Protein AF-A0A840CMB3-F1 (afdb_monomer_lite)

Radius of gyration: 28.18 Å; chains: 1; bounding box: 58×63×75 Å

pLDDT: mean 89.03, std 10.54, range [39.72, 98.38]

Sequence (334 aa):
MEGFESYNKFKKDIKDSKQIYDITYHLYQLEKKRLKQELKQDKLKPTWKTTVGTIEHSPTALYERLEHLYPFKLRQLILISSITSLEVYLTDVILEIFKRDISPFKVSDTITFQRNYLLSMSSVNKIQNDIISKDFRNLTSGGLKEIEKYYKKLFEIDIRNIGINFQDIEEIHTRRHLFVHRNGITDLEYVKRFPAFGYKVSQQIKIEHNYLILSLNKLLEFGRLINKELSNKYPDANRNKRYYSGSNKFRKDLKNLMIDISILEDKFDIIDYLDNLEVDGIKFADYIVQITVLDNSCNLFISGRNDAISKFFNPIIEHGKMLINKTIEIKDSI

Foldseek 3Di:
DDFDPLLVQLLVQLVVLVVCLVVVLVVLVVLLVVLVVCVVVVVWDAFDADPVGTPHDTSVNSNVCSVPPVNQVSLLVSLLSSLVSLLSSLLVVLVVLCVLDVVLVPDPDDDDDDPVVVVPDPDPVVVVVVVSVVVSVVSSVVPPVSSQVSCCRRVVDRLCPLPANVLLVVLSVVQSVCCVPVVQFDAPVSCVSCVVVVDDHRDHDGDDPVNSVVNSVRSSVSSVSVRVSCCVSRPPPDLPFPKDAFPDADDQVWWKKKWKKFFQDQPDPPVVCQQQDDDPNDHNSHFWGIWTDGRRMIITIGTHHPVVNVRCPVVQCPVVRMDTPDMDTDHDPD

Structure (mmCIF, N/CA/C/O backbone):
data_AF-A0A840CMB3-F1
#
_entry.id   AF-A0A840CMB3-F1
#
loop_
_atom_site.group_PDB
_atom_site.id
_atom_site.type_symbol
_atom_site.label_atom_id
_atom_site.label_alt_id
_atom_site.label_comp_id
_atom_site.label_asym_id
_atom_site.label_entity_id
_atom_site.label_seq_id
_atom_site.pdbx_PDB_ins_code
_atom_site.Cartn_x
_atom_site.Cartn_y
_atom_site.Cartn_z
_atom_site.occupancy
_atom_site.B_iso_or_equiv
_atom_site.auth_seq_id
_atom_site.auth_comp_id
_atom_site.auth_asym_id
_atom_site.auth_atom_id
_atom_site.pdbx_PDB_model_num
ATOM 1 N N . MET A 1 1 ? -15.592 7.746 1.398 1.00 41.50 1 MET A N 1
ATOM 2 C CA . MET A 1 1 ? -15.590 6.340 1.841 1.00 41.50 1 MET A CA 1
ATOM 3 C C . MET A 1 1 ? -14.465 6.236 2.851 1.00 41.50 1 MET A C 1
ATOM 5 O O . MET A 1 1 ? -13.309 6.227 2.446 1.00 41.50 1 MET A O 1
ATOM 9 N N . GLU A 1 2 ? -14.809 6.356 4.130 1.00 56.44 2 GLU A N 1
ATOM 10 C CA . GLU A 1 2 ? -13.872 6.207 5.246 1.00 56.44 2 GLU A CA 1
ATOM 11 C C . GLU A 1 2 ? -13.661 4.702 5.440 1.00 56.44 2 GLU A C 1
ATOM 13 O O . GLU A 1 2 ? -14.593 3.981 5.777 1.00 56.44 2 GLU A O 1
ATOM 18 N N . GLY A 1 3 ? -12.484 4.222 5.048 1.00 74.25 3 GLY A N 1
ATOM 19 C CA . GLY A 1 3 ? -11.993 2.876 5.337 1.00 74.25 3 GLY A CA 1
ATOM 20 C C . GLY A 1 3 ? -10.721 2.981 6.172 1.00 74.25 3 GLY A C 1
ATOM 21 O O . GLY A 1 3 ? -10.379 4.071 6.631 1.00 74.25 3 GLY A O 1
ATOM 22 N N . PHE A 1 4 ? -9.999 1.875 6.310 1.00 89.75 4 PHE A N 1
ATOM 23 C CA . PHE A 1 4 ? -8.733 1.826 7.039 1.00 89.75 4 PHE A CA 1
ATOM 24 C C . PHE A 1 4 ? -7.731 2.884 6.545 1.00 89.75 4 PHE A C 1
ATOM 26 O O . PHE A 1 4 ? -7.618 3.151 5.341 1.00 89.75 4 PHE A O 1
ATOM 33 N N . GLU A 1 5 ? -6.998 3.502 7.470 1.00 91.19 5 GLU A N 1
ATOM 34 C CA . GLU A 1 5 ? -6.021 4.551 7.166 1.00 91.19 5 GLU A CA 1
ATOM 35 C C . GLU A 1 5 ? -4.912 4.010 6.255 1.00 91.19 5 GLU A C 1
ATOM 37 O O . GLU A 1 5 ? -4.571 4.628 5.241 1.00 91.19 5 GLU A O 1
ATOM 42 N N . SER A 1 6 ? -4.430 2.802 6.549 1.00 94.12 6 SER A N 1
ATOM 43 C CA . SER A 1 6 ? -3.468 2.061 5.732 1.00 94.12 6 SER A CA 1
ATOM 44 C C . SER A 1 6 ? -3.936 1.872 4.286 1.00 94.12 6 SER A C 1
ATOM 46 O O . SER A 1 6 ? -3.138 2.035 3.360 1.00 94.12 6 SER A O 1
ATOM 48 N N . TYR A 1 7 ? -5.228 1.618 4.051 1.00 96.25 7 TYR A N 1
ATOM 49 C CA . TYR A 1 7 ? -5.772 1.526 2.692 1.00 96.25 7 TYR A CA 1
ATOM 50 C C . TYR A 1 7 ? -5.752 2.884 1.980 1.00 96.25 7 TYR A C 1
ATOM 52 O O . TYR A 1 7 ? -5.394 2.966 0.802 1.00 96.25 7 TYR A O 1
ATOM 60 N N . ASN A 1 8 ? -6.108 3.966 2.679 1.00 93.00 8 ASN A N 1
ATOM 61 C CA . ASN A 1 8 ? -6.063 5.314 2.109 1.00 93.00 8 ASN A CA 1
ATOM 62 C C . ASN A 1 8 ? -4.633 5.715 1.732 1.00 93.00 8 ASN A C 1
ATOM 64 O O . ASN A 1 8 ? -4.422 6.278 0.652 1.00 93.00 8 ASN A O 1
ATOM 68 N N . LYS A 1 9 ? -3.657 5.371 2.580 1.00 94.88 9 LYS A N 1
ATOM 69 C CA . LYS A 1 9 ? -2.229 5.540 2.304 1.00 94.88 9 LYS A CA 1
ATOM 70 C C . LYS A 1 9 ? -1.805 4.737 1.074 1.00 94.88 9 LYS A C 1
ATOM 72 O O . LYS A 1 9 ? -1.304 5.329 0.127 1.00 94.88 9 LYS A O 1
ATOM 77 N N . PHE A 1 10 ? -2.118 3.443 1.007 1.00 97.75 10 PHE A N 1
ATOM 78 C CA . PHE A 1 10 ? -1.832 2.612 -0.169 1.00 97.75 10 PHE A CA 1
ATOM 79 C C . PHE A 1 10 ? -2.443 3.172 -1.460 1.00 97.75 10 PHE A C 1
ATOM 81 O O . PHE A 1 10 ? -1.770 3.290 -2.484 1.00 97.75 10 PHE A O 1
ATOM 88 N N . LYS A 1 11 ? -3.718 3.569 -1.424 1.00 97.06 11 LYS A N 1
ATOM 89 C CA . LYS A 1 11 ? -4.398 4.174 -2.574 1.00 97.06 11 LYS A CA 1
ATOM 90 C C . LYS A 1 11 ? -3.689 5.447 -3.039 1.00 97.06 11 LYS A C 1
ATOM 92 O O . LYS A 1 11 ? -3.580 5.674 -4.248 1.00 97.06 11 LYS A O 1
ATOM 97 N N . LYS A 1 12 ? -3.239 6.280 -2.097 1.00 96.25 12 LYS A N 1
ATOM 98 C CA . LYS A 1 12 ? -2.452 7.479 -2.385 1.00 96.25 12 LYS A CA 1
ATOM 99 C C . LYS A 1 12 ? -1.102 7.106 -2.997 1.00 96.25 12 LYS A C 1
ATOM 101 O O . LYS A 1 12 ? -0.801 7.609 -4.069 1.00 96.25 12 LYS A O 1
ATOM 106 N N . ASP A 1 13 ? -0.373 6.155 -2.424 1.00 97.44 13 ASP A N 1
ATOM 107 C CA . ASP A 1 13 ? 0.926 5.709 -2.939 1.00 97.44 13 ASP A CA 1
ATOM 108 C C . ASP A 1 13 ? 0.838 5.174 -4.379 1.00 97.44 13 ASP A C 1
ATOM 110 O O . ASP A 1 13 ? 1.695 5.470 -5.215 1.00 97.44 13 ASP A O 1
ATOM 114 N N . ILE A 1 14 ? -0.220 4.422 -4.717 1.00 97.88 14 ILE A N 1
ATOM 115 C CA . ILE A 1 14 ? -0.459 3.960 -6.095 1.00 97.88 14 ILE A CA 1
ATOM 116 C C . ILE A 1 14 ? -0.771 5.132 -7.029 1.00 97.88 14 ILE A C 1
ATOM 118 O O . ILE A 1 14 ? -0.313 5.154 -8.175 1.00 97.88 14 ILE A O 1
ATOM 122 N N . LYS A 1 15 ? -1.556 6.113 -6.569 1.00 97.31 15 LYS A N 1
ATOM 123 C CA . LYS A 1 15 ? -1.838 7.327 -7.343 1.00 97.31 15 LYS A CA 1
ATOM 124 C C . LYS A 1 15 ? -0.554 8.121 -7.592 1.00 97.31 15 LYS A C 1
ATOM 126 O O . LYS A 1 15 ? -0.295 8.485 -8.737 1.00 97.31 15 LYS A O 1
ATOM 131 N N . ASP A 1 16 ? 0.251 8.329 -6.560 1.00 96.38 16 ASP A N 1
ATOM 132 C CA . ASP A 1 16 ? 1.510 9.066 -6.631 1.00 96.38 16 ASP A CA 1
ATOM 133 C C . ASP A 1 16 ? 2.502 8.325 -7.545 1.00 96.38 16 ASP A C 1
ATOM 135 O O . ASP A 1 16 ? 3.122 8.933 -8.413 1.00 96.38 16 ASP A O 1
ATOM 139 N N . SER A 1 17 ? 2.555 6.991 -7.471 1.00 97.25 17 SER A N 1
ATOM 140 C CA . SER A 1 17 ? 3.337 6.140 -8.380 1.00 97.25 17 SER A CA 1
ATOM 141 C C . SER A 1 17 ? 2.943 6.319 -9.852 1.00 97.25 17 SER A C 1
ATOM 143 O O . SER A 1 17 ? 3.813 6.432 -10.718 1.00 97.25 17 SER A O 1
ATOM 145 N N . LYS A 1 18 ? 1.638 6.392 -10.155 1.00 97.00 18 LYS A N 1
ATOM 146 C CA . LYS A 1 18 ? 1.143 6.692 -11.511 1.00 97.00 18 LYS A CA 1
ATOM 147 C C . LYS A 1 18 ? 1.561 8.090 -11.961 1.00 97.00 18 LYS A C 1
ATOM 149 O O . LYS A 1 18 ? 2.072 8.243 -13.064 1.00 97.00 18 LYS A O 1
ATOM 154 N N . GLN A 1 19 ? 1.406 9.093 -11.098 1.00 96.62 19 GLN A N 1
ATOM 155 C CA . GLN A 1 19 ? 1.773 10.476 -11.411 1.00 96.62 19 GLN A CA 1
ATOM 156 C C . GLN A 1 19 ? 3.278 10.634 -11.661 1.00 96.62 19 GLN A C 1
ATOM 158 O O . GLN A 1 19 ? 3.672 11.254 -12.647 1.00 96.62 19 GLN A O 1
ATOM 163 N N . ILE A 1 20 ? 4.121 10.034 -10.814 1.00 96.81 20 ILE A N 1
ATOM 164 C CA . ILE A 1 20 ? 5.579 10.020 -10.992 1.00 96.81 20 ILE A CA 1
ATOM 165 C C . ILE A 1 20 ? 5.937 9.353 -12.318 1.00 96.81 20 ILE A C 1
ATOM 167 O O . ILE A 1 20 ? 6.770 9.877 -13.063 1.00 96.81 20 ILE A O 1
ATOM 171 N N . TYR A 1 21 ? 5.307 8.218 -12.627 1.00 96.81 21 TYR A N 1
ATOM 172 C CA . TYR A 1 21 ? 5.528 7.522 -13.885 1.00 96.81 21 TYR A CA 1
ATOM 173 C C . TYR A 1 21 ? 5.169 8.397 -15.091 1.00 96.81 21 TYR A C 1
ATOM 175 O O . TYR A 1 21 ? 6.006 8.562 -15.978 1.00 96.81 21 TYR A O 1
ATOM 183 N N . ASP A 1 22 ? 3.978 8.997 -15.101 1.00 94.38 22 ASP A N 1
ATOM 184 C CA . ASP A 1 22 ? 3.485 9.813 -16.213 1.00 94.38 22 ASP A CA 1
ATOM 185 C C . ASP A 1 22 ? 4.359 11.052 -16.449 1.00 94.38 22 ASP A C 1
ATOM 187 O O . ASP A 1 22 ? 4.787 11.307 -17.579 1.00 94.38 22 ASP A O 1
ATOM 191 N N . ILE A 1 23 ? 4.690 11.789 -15.381 1.00 96.50 23 ILE A N 1
ATOM 192 C CA . ILE A 1 23 ? 5.546 12.981 -15.460 1.00 96.50 23 ILE A CA 1
ATOM 193 C C . ILE A 1 23 ? 6.937 12.594 -15.969 1.00 96.50 23 ILE A C 1
ATOM 195 O O . ILE A 1 23 ? 7.436 13.182 -16.929 1.00 96.50 23 ILE A O 1
ATOM 199 N N . THR A 1 24 ? 7.560 11.575 -15.372 1.00 95.50 24 THR A N 1
ATOM 200 C CA . THR A 1 24 ? 8.923 11.163 -15.741 1.00 95.50 24 THR A CA 1
ATOM 201 C C . THR A 1 24 ? 8.971 10.616 -17.166 1.00 95.50 24 THR A C 1
ATOM 203 O O . THR A 1 24 ? 9.892 10.926 -17.921 1.00 95.50 24 THR A O 1
ATOM 206 N N . TYR A 1 25 ? 7.958 9.849 -17.573 1.00 91.19 25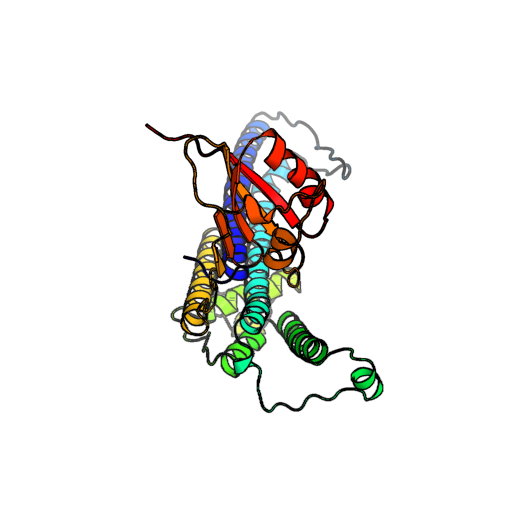 TYR A N 1
ATOM 207 C CA . TYR A 1 25 ? 7.838 9.363 -18.942 1.00 91.19 25 TYR A CA 1
ATOM 208 C C . TYR A 1 25 ? 7.733 10.522 -19.937 1.00 91.19 25 TYR A C 1
ATOM 210 O O . TYR A 1 25 ? 8.440 10.521 -20.944 1.00 91.19 25 TYR A O 1
ATOM 218 N N . HIS A 1 26 ? 6.915 11.538 -19.646 1.00 92.25 26 HIS A N 1
ATOM 219 C CA . HIS A 1 26 ? 6.804 12.722 -20.496 1.00 92.25 26 HIS A CA 1
ATOM 220 C C . HIS A 1 26 ? 8.139 13.470 -20.618 1.00 92.25 26 HIS A C 1
ATOM 222 O O . HIS A 1 26 ? 8.556 13.804 -21.729 1.00 92.25 26 HIS A O 1
ATOM 228 N N . LEU A 1 27 ? 8.850 13.658 -19.502 1.00 92.88 27 LEU A N 1
ATOM 229 C CA . LEU A 1 27 ? 10.175 14.279 -19.490 1.00 92.88 27 LEU A CA 1
ATOM 230 C C . LEU A 1 27 ? 11.181 13.496 -20.344 1.00 92.88 27 LEU A C 1
ATOM 232 O O . LEU A 1 27 ? 11.901 14.097 -21.138 1.00 92.88 27 LEU A O 1
ATOM 236 N N . TYR A 1 28 ? 11.184 12.161 -20.269 1.00 91.81 28 TYR A N 1
ATOM 237 C CA . TYR A 1 28 ? 12.027 11.332 -21.136 1.00 91.81 28 TYR A CA 1
ATOM 238 C C . TYR A 1 28 ? 11.691 11.506 -22.618 1.00 91.81 28 TYR A C 1
ATOM 240 O O . TYR A 1 28 ? 12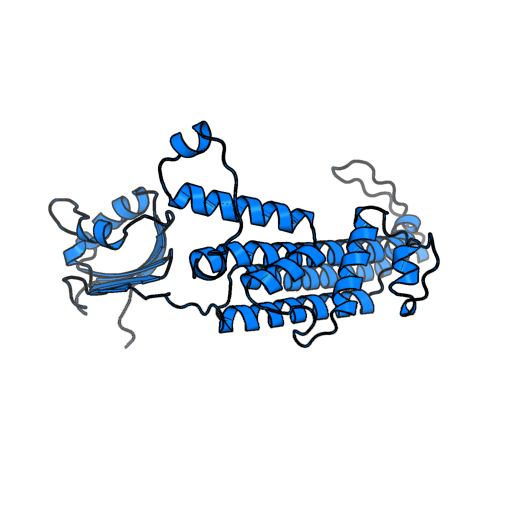.601 11.573 -23.442 1.00 91.81 28 TYR A O 1
ATOM 248 N N . GLN A 1 29 ? 10.409 11.613 -22.980 1.00 90.06 29 GLN A N 1
ATOM 249 C CA . GLN A 1 29 ? 10.013 11.832 -24.374 1.00 90.06 29 GLN A CA 1
ATOM 250 C C . GLN A 1 29 ? 10.432 13.212 -24.892 1.00 90.06 29 GLN A C 1
ATOM 252 O O . GLN A 1 29 ? 10.887 13.323 -26.034 1.00 90.06 29 GLN A O 1
ATOM 257 N N . LEU A 1 30 ? 10.292 14.259 -24.076 1.00 91.38 30 LEU A N 1
ATOM 258 C CA . LEU A 1 30 ? 10.758 15.604 -24.421 1.00 91.38 30 LEU A CA 1
ATOM 259 C C . LEU A 1 30 ? 12.274 15.626 -24.621 1.00 91.38 30 LEU A C 1
ATOM 261 O O . LEU A 1 30 ? 12.759 16.109 -25.645 1.00 91.38 30 LEU A O 1
ATOM 265 N N . GLU A 1 31 ? 13.010 15.026 -23.692 1.00 90.12 31 GLU A N 1
ATOM 266 C CA . GLU A 1 31 ? 14.466 14.987 -23.735 1.00 90.12 31 GLU A CA 1
ATOM 267 C C . GLU A 1 31 ? 14.986 14.153 -24.912 1.00 90.12 31 GLU A C 1
ATOM 269 O O . GLU A 1 31 ? 15.896 14.573 -25.629 1.00 90.12 31 GLU A O 1
ATOM 274 N N . LYS A 1 32 ? 14.338 13.018 -25.207 1.00 90.19 32 LYS A N 1
ATOM 275 C CA . LYS A 1 32 ? 14.629 12.211 -26.398 1.00 90.19 32 LYS A CA 1
ATOM 276 C C . LYS A 1 32 ? 14.457 13.027 -27.682 1.00 90.19 32 LYS A C 1
ATOM 278 O O . LYS A 1 32 ? 15.291 12.931 -28.583 1.00 90.19 32 LYS A O 1
ATOM 283 N N . LYS A 1 33 ? 13.396 13.839 -27.786 1.00 90.62 33 LYS A N 1
ATOM 284 C CA . LYS A 1 33 ? 13.171 14.721 -28.946 1.00 90.62 33 LYS A CA 1
ATOM 285 C C . LYS A 1 33 ? 14.258 15.789 -29.061 1.00 90.62 33 LYS A C 1
ATOM 287 O O . LYS A 1 33 ? 14.766 15.984 -30.165 1.00 90.62 33 LYS A O 1
ATOM 292 N N . ARG A 1 34 ? 14.634 16.426 -27.945 1.00 88.81 34 ARG A N 1
ATOM 293 C CA . ARG A 1 34 ? 15.714 17.425 -27.884 1.00 88.81 34 ARG A CA 1
ATOM 294 C C . ARG A 1 34 ? 17.039 16.832 -28.367 1.00 88.81 34 ARG A C 1
ATOM 296 O O . ARG A 1 34 ? 17.614 17.324 -29.334 1.00 88.81 34 ARG A O 1
ATOM 303 N N . LEU A 1 35 ? 17.468 15.715 -27.777 1.00 86.69 35 LEU A N 1
ATOM 304 C CA . LEU A 1 35 ? 18.722 15.042 -28.134 1.00 86.69 35 LEU A CA 1
ATOM 305 C C . LEU A 1 35 ? 18.731 14.554 -29.585 1.00 86.69 35 LEU A C 1
ATOM 307 O O . LEU A 1 35 ? 19.732 14.706 -30.276 1.00 86.69 35 LEU A O 1
ATOM 311 N N . LYS A 1 36 ? 17.605 14.037 -30.096 1.00 87.94 36 LYS A N 1
ATOM 312 C CA . LYS A 1 36 ? 17.492 13.629 -31.505 1.00 87.94 36 LYS A CA 1
ATOM 313 C C . LYS A 1 36 ? 17.718 14.792 -32.476 1.00 87.94 36 LYS A C 1
ATOM 315 O O . LYS A 1 36 ? 18.215 14.569 -33.576 1.00 87.94 36 LYS A O 1
ATOM 320 N N . GLN A 1 37 ? 17.326 16.013 -32.111 1.00 87.31 37 GLN A N 1
ATOM 321 C CA . GLN A 1 37 ? 17.587 17.206 -32.921 1.00 87.31 37 GLN A CA 1
ATOM 322 C C . GLN A 1 37 ? 19.050 17.646 -32.816 1.00 87.31 37 GLN A C 1
ATOM 324 O O . GLN A 1 37 ? 19.658 17.947 -33.839 1.00 87.31 37 GLN A O 1
ATOM 329 N N . GLU A 1 38 ? 19.631 17.630 -31.617 1.00 84.69 38 GLU A N 1
ATOM 330 C CA . GLU A 1 38 ? 21.033 18.011 -31.389 1.00 84.69 38 GLU A CA 1
ATOM 331 C C . GLU A 1 38 ? 22.018 17.063 -32.080 1.00 84.69 38 GLU A C 1
ATOM 333 O O . GLU A 1 38 ? 22.942 17.529 -32.745 1.00 84.69 38 GLU A O 1
ATOM 338 N N . LEU A 1 39 ? 21.759 15.752 -32.019 1.00 84.12 39 LEU A N 1
ATOM 339 C CA . LEU A 1 39 ? 22.542 14.724 -32.714 1.00 84.12 39 LEU A CA 1
ATOM 340 C C . LEU A 1 39 ? 22.497 14.885 -34.240 1.00 84.12 39 LEU A C 1
ATOM 342 O O . LEU A 1 39 ? 23.472 14.586 -34.917 1.00 84.12 39 LEU A O 1
ATOM 346 N N . LYS A 1 40 ? 21.386 15.384 -34.798 1.00 86.31 40 LYS A N 1
ATOM 347 C CA . LYS A 1 40 ? 21.273 15.681 -36.238 1.00 86.31 40 LYS A CA 1
ATOM 348 C C . LYS A 1 40 ? 22.015 16.949 -36.658 1.00 86.31 40 LYS A C 1
ATOM 350 O O . LYS A 1 40 ? 22.345 17.085 -37.828 1.00 86.31 40 LYS A O 1
ATOM 355 N N . GLN A 1 41 ? 22.205 17.893 -35.738 1.00 82.94 41 GLN A N 1
ATOM 356 C CA . GLN A 1 41 ? 22.845 19.186 -36.004 1.00 82.94 41 GLN A CA 1
ATOM 357 C C . GLN A 1 41 ? 24.350 19.184 -35.690 1.00 82.94 41 GLN A C 1
ATOM 359 O O . GLN A 1 41 ? 24.963 20.245 -35.755 1.00 82.94 41 GLN A O 1
ATOM 364 N N . ASP A 1 42 ? 24.913 18.035 -35.300 1.00 74.50 42 ASP A N 1
ATOM 365 C CA . ASP A 1 42 ? 26.293 17.866 -34.813 1.00 74.50 42 ASP A CA 1
ATOM 366 C C . ASP A 1 42 ? 26.685 18.854 -33.692 1.00 74.50 42 ASP A C 1
ATOM 368 O O . ASP A 1 42 ? 27.841 19.212 -33.475 1.00 74.50 42 ASP A O 1
ATOM 372 N N . LYS A 1 43 ? 25.686 19.322 -32.932 1.00 64.94 43 LYS A N 1
ATOM 373 C CA . LYS A 1 43 ? 25.871 20.221 -31.788 1.00 64.94 43 LYS A CA 1
ATOM 374 C C . LYS A 1 43 ? 26.032 19.390 -30.522 1.00 64.94 43 LYS A C 1
ATOM 376 O O . LYS A 1 43 ? 25.148 19.352 -29.669 1.00 64.94 43 LYS A O 1
ATOM 381 N N . LEU A 1 44 ? 27.162 18.702 -30.401 1.00 65.94 44 LEU A N 1
ATOM 382 C CA . LEU A 1 44 ? 27.485 17.893 -29.227 1.00 65.94 44 LEU A CA 1
ATOM 383 C C . LEU A 1 44 ? 27.963 18.798 -28.081 1.00 65.94 44 LEU A C 1
ATOM 385 O O . LEU A 1 44 ? 29.129 19.182 -28.020 1.00 65.94 44 LEU A O 1
ATOM 389 N N . LYS A 1 45 ? 27.066 19.160 -27.155 1.00 61.84 45 LYS A N 1
ATOM 390 C CA . LYS A 1 45 ? 27.467 19.781 -25.879 1.00 61.84 45 LYS A CA 1
ATOM 391 C C . LYS A 1 45 ? 27.806 18.707 -24.835 1.00 61.84 45 LYS A C 1
ATOM 393 O O . LYS A 1 45 ? 27.163 17.657 -24.820 1.00 61.84 45 LYS A O 1
ATOM 398 N N . PRO A 1 46 ? 28.819 18.947 -23.983 1.00 63.44 46 PRO A N 1
ATOM 399 C CA . PRO A 1 46 ? 29.445 17.898 -23.199 1.00 63.44 46 PRO A CA 1
ATOM 400 C C . PRO A 1 46 ? 28.627 17.462 -21.982 1.00 63.44 46 PRO A C 1
ATOM 402 O O . PRO A 1 46 ? 27.763 18.168 -21.462 1.00 63.44 46 PRO A O 1
ATOM 405 N N . THR A 1 47 ? 29.008 16.267 -21.552 1.00 56.75 47 THR A N 1
ATOM 406 C CA . THR A 1 47 ? 28.903 15.619 -20.249 1.00 56.75 47 THR A CA 1
ATOM 407 C C . THR A 1 47 ? 28.357 16.465 -19.099 1.00 56.75 47 THR A C 1
ATOM 409 O O . THR A 1 47 ? 28.955 17.461 -18.689 1.00 56.75 47 THR A O 1
ATOM 412 N N . TRP A 1 48 ? 27.253 16.013 -18.506 1.00 60.88 48 TRP A N 1
ATOM 413 C CA . TRP A 1 48 ? 26.678 16.649 -17.324 1.00 60.88 48 TRP A CA 1
ATOM 414 C C . TRP A 1 48 ? 27.451 16.253 -16.064 1.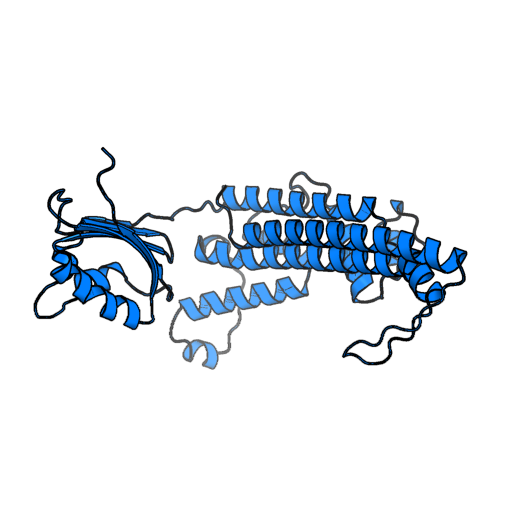00 60.88 48 TRP A C 1
ATOM 416 O O . TRP A 1 48 ? 27.625 15.072 -15.761 1.00 60.88 48 TRP A O 1
ATOM 426 N N . LYS A 1 49 ? 27.899 17.254 -15.304 1.00 61.34 49 LYS A N 1
ATOM 427 C CA . LYS A 1 49 ? 28.415 17.057 -13.948 1.00 61.34 49 LYS A CA 1
ATOM 428 C C . LYS A 1 49 ? 27.277 17.285 -12.969 1.00 61.34 49 LYS A C 1
ATOM 430 O O . LYS A 1 49 ? 26.617 18.319 -13.015 1.00 61.34 49 LYS A O 1
ATOM 435 N N . THR A 1 50 ? 27.054 16.316 -12.094 1.00 64.19 50 THR A N 1
ATOM 436 C CA . THR A 1 50 ? 26.138 16.475 -10.960 1.00 64.19 50 THR A CA 1
ATOM 437 C C . THR A 1 50 ? 26.954 16.572 -9.677 1.00 64.19 50 THR A C 1
ATOM 439 O O . THR A 1 50 ? 28.166 16.348 -9.681 1.00 64.19 50 THR A O 1
ATOM 442 N N . THR A 1 51 ? 26.299 16.868 -8.556 1.00 69.44 51 THR A N 1
ATOM 443 C CA . THR A 1 51 ? 26.923 16.817 -7.223 1.00 69.44 51 THR A CA 1
ATOM 444 C C . THR A 1 51 ? 27.447 15.422 -6.854 1.00 69.44 51 THR A C 1
ATOM 446 O O . THR A 1 51 ? 28.272 15.307 -5.957 1.00 69.44 51 THR A O 1
ATOM 449 N N . VAL A 1 52 ? 27.026 14.373 -7.573 1.00 69.38 52 VAL A N 1
ATOM 450 C CA . VAL A 1 52 ? 27.475 12.976 -7.411 1.00 69.38 52 VAL A CA 1
ATOM 451 C C . VAL A 1 52 ? 28.765 12.688 -8.209 1.00 69.38 52 VAL A C 1
ATOM 453 O O . VAL A 1 52 ? 29.272 11.570 -8.205 1.00 69.38 52 VAL A O 1
ATOM 456 N N . GLY A 1 53 ? 29.325 13.695 -8.890 1.00 66.50 53 GLY A N 1
ATOM 457 C CA . GLY A 1 53 ? 30.551 13.597 -9.683 1.00 66.50 53 GLY A CA 1
ATOM 458 C C . GLY A 1 53 ? 30.307 13.634 -11.194 1.00 66.50 53 GLY A C 1
ATOM 459 O O . GLY A 1 53 ? 29.222 13.985 -11.677 1.00 66.50 53 GLY A O 1
ATOM 460 N N . THR A 1 54 ? 31.348 13.299 -11.962 1.00 58.78 54 THR A N 1
ATOM 461 C CA . THR A 1 54 ? 31.256 13.192 -13.422 1.00 58.78 54 THR A CA 1
ATOM 462 C C . THR A 1 54 ? 30.466 11.938 -13.776 1.00 58.78 54 THR A C 1
ATOM 464 O O . THR A 1 54 ? 30.966 10.822 -13.667 1.00 58.78 54 THR A O 1
ATOM 467 N N . ILE A 1 55 ? 29.226 12.121 -14.215 1.00 63.41 55 ILE A N 1
ATOM 468 C CA . ILE A 1 55 ? 28.439 11.047 -14.807 1.00 63.41 55 ILE A CA 1
ATOM 469 C C . ILE A 1 55 ? 28.686 11.148 -16.311 1.00 63.41 55 ILE A C 1
ATOM 471 O O . ILE A 1 55 ? 28.056 11.946 -17.003 1.00 63.41 55 ILE A O 1
ATOM 475 N N . GLU A 1 56 ? 29.676 10.410 -16.820 1.00 55.97 56 GLU A N 1
ATOM 476 C CA . GLU A 1 56 ? 30.023 10.498 -18.237 1.00 55.97 56 GLU A CA 1
ATOM 477 C C . GLU A 1 56 ? 28.904 9.945 -19.126 1.00 55.97 56 GLU A C 1
ATOM 479 O O . GLU A 1 56 ? 28.711 8.735 -19.261 1.00 55.97 56 GLU A O 1
ATOM 484 N N . HIS A 1 57 ? 28.128 10.847 -19.728 1.00 64.31 57 HIS A N 1
ATOM 485 C CA . HIS A 1 57 ? 27.150 10.538 -20.763 1.00 64.31 57 HIS A CA 1
ATOM 486 C C . HIS A 1 57 ? 27.431 11.426 -21.972 1.00 64.31 57 HIS A C 1
ATOM 488 O O . HIS A 1 57 ? 27.205 12.634 -21.925 1.00 64.31 57 HIS A O 1
ATOM 494 N N . SER A 1 58 ? 27.917 10.835 -23.065 1.00 78.31 58 SER A N 1
ATOM 495 C CA . SER A 1 58 ? 27.829 11.501 -24.364 1.00 78.31 58 SER A CA 1
ATOM 496 C C . SER A 1 58 ? 26.348 11.684 -24.733 1.00 78.31 58 SER A C 1
ATOM 498 O O . SER A 1 58 ? 25.520 10.870 -24.308 1.00 78.31 58 SER A O 1
ATOM 500 N N . PRO A 1 59 ? 25.977 12.700 -25.535 1.00 79.25 59 PRO A N 1
ATOM 501 C CA . PRO A 1 59 ? 24.601 12.855 -26.017 1.00 79.25 59 PRO A CA 1
ATOM 502 C C . PRO A 1 59 ? 24.044 11.573 -26.655 1.00 79.25 59 PRO A C 1
ATOM 504 O O . PRO A 1 59 ? 22.891 11.218 -26.421 1.00 79.25 59 PRO A O 1
ATOM 507 N N . THR A 1 60 ? 24.888 10.823 -27.371 1.00 83.31 60 THR A N 1
ATOM 508 C CA . THR A 1 60 ? 24.559 9.506 -27.934 1.00 83.31 60 THR A CA 1
ATOM 509 C C . THR A 1 60 ? 24.270 8.472 -26.847 1.00 83.31 60 THR A C 1
ATOM 511 O O . THR A 1 60 ? 23.228 7.826 -26.877 1.00 83.31 60 THR A O 1
ATOM 514 N N . ALA A 1 61 ? 25.145 8.335 -25.844 1.00 83.62 61 ALA A N 1
ATOM 515 C CA . ALA A 1 61 ? 24.935 7.390 -24.747 1.00 83.62 61 ALA A CA 1
ATOM 516 C C . ALA A 1 61 ? 23.688 7.736 -23.916 1.00 83.62 61 ALA A C 1
ATOM 518 O O . ALA A 1 61 ? 22.970 6.839 -23.474 1.00 83.62 61 ALA A O 1
ATOM 519 N N . LEU A 1 62 ? 23.411 9.026 -23.711 1.00 84.50 62 LEU A N 1
ATOM 520 C CA . LEU A 1 62 ? 22.201 9.484 -23.035 1.00 84.50 62 LEU A CA 1
ATOM 521 C C . LEU A 1 62 ? 20.948 9.151 -23.852 1.00 84.50 62 LEU A C 1
ATOM 523 O O . LEU A 1 62 ? 19.980 8.646 -23.286 1.00 84.50 62 LEU A O 1
ATOM 527 N N . TYR A 1 63 ? 20.980 9.382 -25.167 1.00 87.38 63 TYR A N 1
ATOM 528 C CA . TYR A 1 63 ? 19.887 9.040 -26.076 1.00 87.38 63 TYR A CA 1
ATOM 529 C C . TYR A 1 63 ? 19.574 7.533 -26.046 1.00 87.38 63 TYR A C 1
ATOM 531 O O . TYR A 1 63 ? 18.430 7.156 -25.795 1.00 87.38 63 TYR A O 1
ATOM 539 N N . GLU A 1 64 ? 20.591 6.676 -26.179 1.00 87.81 64 GLU A N 1
ATOM 540 C CA . GLU A 1 64 ? 20.454 5.212 -26.093 1.00 87.81 64 GLU A CA 1
ATOM 541 C C . GLU A 1 64 ? 19.861 4.762 -24.747 1.00 87.81 64 GLU A C 1
ATOM 543 O O . GLU A 1 64 ? 18.954 3.926 -24.673 1.00 87.81 64 GLU A O 1
ATOM 548 N N . ARG A 1 65 ? 20.324 5.359 -23.641 1.00 89.44 65 ARG A N 1
ATOM 549 C CA . ARG A 1 65 ? 19.797 5.055 -22.303 1.00 89.44 65 ARG A CA 1
ATOM 550 C C . ARG A 1 65 ? 18.354 5.519 -22.125 1.00 89.44 65 ARG A C 1
ATOM 552 O O . ARG A 1 65 ? 17.575 4.786 -21.518 1.00 89.44 65 ARG A O 1
ATOM 559 N N . LEU A 1 66 ? 17.986 6.688 -22.648 1.00 88.81 66 LEU A N 1
ATOM 560 C CA . LEU A 1 66 ? 16.605 7.182 -22.648 1.00 88.81 66 LEU A CA 1
ATOM 561 C C . LEU A 1 66 ? 15.684 6.322 -23.514 1.00 88.81 66 LEU A C 1
ATOM 563 O O . LEU A 1 66 ? 14.497 6.217 -23.216 1.00 88.81 66 LEU A O 1
ATOM 567 N N . GLU A 1 67 ? 16.210 5.697 -24.565 1.00 86.88 67 GLU A N 1
ATOM 568 C CA . GLU A 1 67 ? 15.432 4.825 -25.436 1.00 86.88 67 GLU A CA 1
ATOM 569 C C . GLU A 1 67 ? 15.204 3.437 -24.827 1.00 86.88 67 GLU A C 1
ATOM 571 O O . GLU A 1 67 ? 14.101 2.894 -24.930 1.00 86.88 67 GLU A O 1
ATOM 576 N N . HIS A 1 68 ? 16.208 2.882 -24.143 1.00 86.38 68 HIS A N 1
ATOM 577 C CA . HIS A 1 68 ? 16.187 1.473 -23.747 1.00 86.38 68 HIS A CA 1
ATOM 578 C C . HIS A 1 68 ? 16.261 1.220 -22.237 1.00 86.38 68 HIS A C 1
ATOM 580 O O . HIS A 1 68 ? 15.545 0.357 -21.724 1.00 86.38 68 HIS A O 1
ATOM 586 N N . LEU A 1 69 ? 17.117 1.938 -21.507 1.00 89.88 69 LEU A N 1
ATOM 587 C CA . LEU A 1 69 ? 17.460 1.600 -20.122 1.00 89.88 69 LEU A CA 1
ATOM 588 C C . LEU A 1 69 ? 16.567 2.307 -19.098 1.00 89.88 69 LEU A C 1
ATOM 590 O O . LEU A 1 69 ? 15.988 1.657 -18.227 1.00 89.88 69 LEU A O 1
ATOM 594 N N . TYR A 1 70 ? 16.458 3.631 -19.178 1.00 91.50 70 TYR A N 1
ATOM 595 C CA . TYR A 1 70 ? 15.773 4.441 -18.170 1.00 91.50 70 TYR A CA 1
ATOM 596 C C . TYR A 1 70 ? 14.263 4.203 -18.121 1.00 91.50 70 TYR A C 1
ATOM 598 O O . TYR A 1 70 ? 13.755 4.006 -17.016 1.00 91.50 70 TYR A O 1
ATOM 606 N N . PRO A 1 71 ? 13.530 4.094 -19.248 1.00 92.19 71 PRO A N 1
ATOM 607 C CA . PRO A 1 71 ? 12.117 3.727 -19.196 1.00 92.19 71 PRO A CA 1
ATOM 608 C C . PRO A 1 71 ? 11.898 2.357 -18.548 1.00 92.19 71 PRO A C 1
ATOM 610 O O . PRO A 1 71 ? 10.977 2.183 -17.753 1.00 92.19 71 PRO A O 1
ATOM 613 N N . PHE A 1 72 ? 12.766 1.385 -18.844 1.00 91.81 72 PHE A N 1
ATOM 614 C CA . PHE A 1 72 ? 12.705 0.061 -18.233 1.00 91.81 72 PHE A CA 1
ATOM 615 C C . PHE A 1 72 ? 12.946 0.122 -16.717 1.00 91.81 72 PHE A C 1
ATOM 617 O O . PHE A 1 72 ? 12.145 -0.417 -15.952 1.00 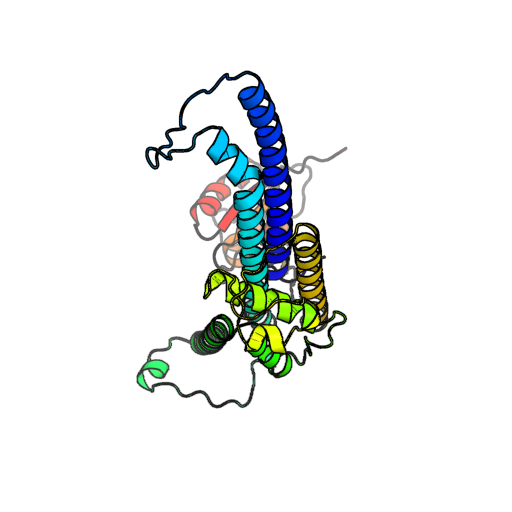91.81 72 PHE A O 1
ATOM 624 N N . LYS A 1 73 ? 14.001 0.819 -16.274 1.00 93.75 73 LYS A N 1
ATOM 625 C CA . LYS A 1 73 ? 14.330 0.962 -14.849 1.00 93.75 73 LYS A CA 1
ATOM 626 C C . LYS A 1 73 ? 13.266 1.731 -14.074 1.00 93.75 73 LYS A C 1
ATOM 628 O O . LYS A 1 73 ? 12.905 1.304 -12.983 1.00 93.75 73 LYS A O 1
ATOM 633 N N . LEU A 1 74 ? 12.701 2.786 -14.656 1.00 95.69 74 LEU A N 1
ATOM 634 C CA . LEU A 1 74 ? 11.571 3.503 -14.071 1.00 95.69 74 LEU A CA 1
ATOM 635 C C . LEU A 1 74 ? 10.390 2.553 -13.835 1.00 95.69 74 LEU A C 1
ATOM 637 O O . LEU A 1 74 ? 9.883 2.471 -12.721 1.00 95.69 74 LEU A O 1
ATOM 641 N N . ARG A 1 75 ? 9.990 1.777 -14.852 1.00 96.75 75 ARG A N 1
ATOM 642 C CA . ARG A 1 75 ? 8.882 0.818 -14.713 1.00 96.75 75 ARG A CA 1
ATOM 643 C C . ARG A 1 75 ? 9.168 -0.252 -13.654 1.00 96.75 75 ARG A C 1
ATOM 645 O O . ARG A 1 75 ? 8.260 -0.620 -12.915 1.00 96.75 75 ARG A O 1
ATOM 652 N N . GLN A 1 76 ? 10.418 -0.714 -13.551 1.00 96.44 76 GLN A N 1
ATOM 653 C CA . GLN A 1 76 ? 10.861 -1.650 -12.509 1.00 96.44 76 GLN A CA 1
ATOM 654 C C . GLN A 1 76 ? 10.684 -1.056 -11.108 1.00 96.44 76 GLN A C 1
ATOM 656 O O . GLN A 1 76 ? 10.088 -1.699 -10.248 1.00 96.44 76 GLN A O 1
ATOM 661 N N . LEU A 1 77 ? 11.159 0.170 -10.889 1.00 97.06 77 LEU A N 1
ATOM 662 C CA . LEU A 1 77 ? 11.070 0.844 -9.593 1.00 97.06 77 LEU A CA 1
ATOM 663 C C . LEU A 1 77 ? 9.621 1.123 -9.185 1.00 97.06 77 LEU A C 1
ATOM 665 O O . LEU A 1 77 ? 9.251 0.846 -8.048 1.00 97.06 77 LEU A O 1
ATOM 669 N N . ILE A 1 78 ? 8.789 1.594 -10.119 1.00 98.25 78 ILE A N 1
ATOM 670 C CA . ILE A 1 78 ? 7.367 1.852 -9.858 1.00 98.25 78 ILE A CA 1
ATOM 671 C C . ILE A 1 78 ? 6.632 0.559 -9.488 1.00 98.25 78 ILE A C 1
ATOM 673 O O . ILE A 1 78 ? 5.856 0.556 -8.531 1.00 98.25 78 ILE A O 1
ATOM 677 N N . LEU A 1 79 ? 6.900 -0.550 -10.190 1.00 98.19 79 LEU A N 1
ATOM 678 C CA . LEU A 1 79 ? 6.297 -1.844 -9.867 1.00 98.19 79 LEU A CA 1
ATOM 679 C C . LEU A 1 79 ? 6.701 -2.316 -8.464 1.00 98.19 79 LEU A C 1
ATOM 681 O O . LEU A 1 79 ? 5.833 -2.694 -7.681 1.00 98.19 79 LEU A O 1
ATOM 685 N N . ILE A 1 80 ? 7.999 -2.261 -8.138 1.00 97.38 80 ILE A N 1
ATOM 686 C CA . ILE A 1 80 ? 8.512 -2.639 -6.812 1.00 97.38 80 ILE A CA 1
ATOM 687 C C . ILE A 1 80 ? 7.841 -1.790 -5.730 1.00 97.38 80 ILE A C 1
ATOM 689 O O . ILE A 1 80 ? 7.277 -2.350 -4.797 1.00 97.38 80 ILE A O 1
ATOM 693 N N . SER A 1 81 ? 7.853 -0.462 -5.880 1.00 97.62 81 SER A N 1
ATOM 694 C CA . SER A 1 81 ? 7.263 0.464 -4.907 1.00 97.62 81 SER A CA 1
ATOM 695 C C . SER A 1 81 ? 5.780 0.183 -4.678 1.00 97.62 81 SER A C 1
ATOM 697 O O . SER A 1 81 ? 5.329 0.143 -3.541 1.00 97.62 81 SER A O 1
ATOM 699 N N . SER A 1 82 ? 5.030 -0.070 -5.750 1.00 98.31 82 SER A N 1
ATOM 700 C CA . SER A 1 82 ? 3.583 -0.305 -5.683 1.00 98.31 82 SER A CA 1
ATOM 701 C C . SER A 1 82 ? 3.227 -1.598 -4.950 1.00 98.31 82 SER A C 1
ATOM 703 O O . SER A 1 82 ? 2.253 -1.642 -4.202 1.00 98.31 82 SER A O 1
ATOM 705 N N . ILE A 1 83 ? 4.024 -2.650 -5.148 1.00 97.12 83 ILE A N 1
ATOM 706 C CA . ILE A 1 83 ? 3.859 -3.928 -4.445 1.00 97.12 83 ILE A CA 1
ATOM 707 C C . ILE A 1 83 ? 4.248 -3.777 -2.978 1.00 97.12 83 ILE A C 1
ATOM 709 O O . ILE A 1 83 ? 3.531 -4.268 -2.116 1.00 97.12 83 ILE A O 1
ATOM 713 N N . THR A 1 84 ? 5.327 -3.049 -2.682 1.00 95.56 84 THR A N 1
ATOM 714 C CA . THR A 1 84 ? 5.701 -2.731 -1.300 1.00 95.56 84 THR A CA 1
ATOM 715 C C . THR A 1 84 ? 4.583 -1.967 -0.588 1.00 95.56 84 THR A C 1
ATOM 717 O O . THR A 1 84 ? 4.228 -2.334 0.526 1.00 95.56 84 THR A O 1
ATOM 720 N N . SER A 1 85 ? 3.970 -0.962 -1.225 1.00 97.12 85 SER A N 1
ATOM 721 C CA . SER A 1 85 ? 2.828 -0.245 -0.640 1.00 97.12 85 SER A CA 1
ATOM 722 C C . SER A 1 85 ? 1.625 -1.162 -0.391 1.00 97.12 85 SER A C 1
ATOM 724 O O . SER A 1 85 ? 0.946 -0.998 0.620 1.00 97.12 85 SER A O 1
ATOM 726 N N . LEU A 1 86 ? 1.360 -2.137 -1.272 1.00 97.38 86 LEU A N 1
ATOM 727 C CA . LEU A 1 86 ? 0.319 -3.145 -1.038 1.00 97.38 86 LEU A CA 1
ATOM 728 C C . LEU A 1 86 ? 0.660 -4.023 0.174 1.00 97.38 86 LEU A C 1
ATOM 730 O O . LEU A 1 86 ? -0.191 -4.209 1.035 1.00 97.38 86 LEU A O 1
ATOM 734 N N . GLU A 1 87 ? 1.885 -4.547 0.253 1.00 95.00 87 GLU A N 1
ATOM 735 C CA . GLU A 1 87 ? 2.337 -5.393 1.368 1.00 95.00 87 GLU A CA 1
ATOM 736 C C . GLU A 1 87 ? 2.238 -4.651 2.704 1.00 95.00 87 GLU A C 1
ATOM 738 O O . GLU A 1 87 ? 1.691 -5.200 3.656 1.00 95.00 87 GLU A O 1
ATOM 743 N N . VAL A 1 88 ? 2.675 -3.388 2.744 1.00 94.25 88 VAL A N 1
ATOM 744 C CA . VAL A 1 88 ? 2.554 -2.516 3.921 1.00 94.25 88 VAL A CA 1
ATOM 745 C C . VAL A 1 88 ? 1.093 -2.318 4.311 1.00 94.25 88 VAL A C 1
ATOM 747 O O . VAL A 1 88 ? 0.762 -2.459 5.482 1.00 94.25 88 VAL A O 1
ATOM 750 N N . TYR A 1 89 ? 0.195 -2.055 3.358 1.00 96.19 89 TYR A N 1
ATOM 751 C CA . TYR A 1 89 ? -1.234 -1.970 3.664 1.00 96.19 89 TYR A CA 1
ATOM 752 C C . TYR A 1 89 ? -1.770 -3.269 4.271 1.00 96.19 89 TYR A C 1
ATOM 754 O O . TYR A 1 89 ? -2.422 -3.234 5.314 1.00 96.19 89 TYR A O 1
ATOM 762 N N . LEU A 1 90 ? -1.474 -4.412 3.649 1.00 95.25 90 LEU A N 1
ATOM 763 C CA . LEU A 1 90 ? -1.972 -5.709 4.103 1.00 95.25 90 LEU A CA 1
ATOM 764 C C . LEU A 1 90 ? -1.477 -6.072 5.507 1.00 95.25 90 LEU A C 1
ATOM 766 O O . LEU A 1 90 ? -2.164 -6.813 6.212 1.00 95.25 90 LEU A O 1
ATOM 770 N N . THR A 1 91 ? -0.319 -5.561 5.922 1.00 93.19 91 THR A N 1
ATOM 771 C CA . THR A 1 91 ? 0.187 -5.748 7.282 1.00 93.19 91 THR A CA 1
ATOM 772 C C . THR A 1 91 ? -0.328 -4.689 8.254 1.00 93.19 91 THR A C 1
ATOM 774 O O . THR A 1 91 ? -0.749 -5.036 9.353 1.00 93.19 91 THR A O 1
ATOM 777 N N . ASP A 1 92 ? -0.341 -3.409 7.877 1.00 92.38 92 ASP A N 1
ATOM 778 C CA . ASP A 1 92 ? -0.723 -2.301 8.767 1.00 92.38 92 ASP A CA 1
ATOM 779 C C . ASP A 1 92 ? -2.207 -2.369 9.145 1.00 92.38 92 ASP A C 1
ATOM 781 O O . ASP A 1 92 ? -2.575 -2.101 10.29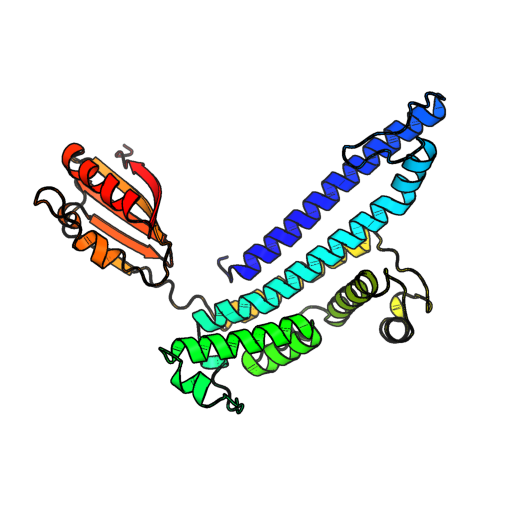0 1.00 92.38 92 ASP A O 1
ATOM 785 N N . VAL A 1 93 ? -3.060 -2.822 8.221 1.00 93.50 93 VAL A N 1
ATOM 786 C CA . VAL A 1 93 ? -4.494 -2.969 8.483 1.00 93.50 93 VAL A CA 1
ATOM 787 C C . VAL A 1 93 ? -4.788 -3.974 9.602 1.00 93.50 93 VAL A C 1
ATOM 789 O O . VAL A 1 93 ? -5.787 -3.836 10.297 1.00 93.50 93 VAL A O 1
ATOM 792 N N . ILE A 1 94 ? -3.902 -4.944 9.850 1.00 92.38 94 ILE A N 1
ATOM 793 C CA . ILE A 1 94 ? -4.036 -5.905 10.957 1.00 92.38 94 ILE A CA 1
ATOM 794 C C . ILE A 1 94 ? -3.978 -5.178 12.301 1.00 92.38 94 ILE A C 1
ATOM 796 O O . ILE A 1 94 ? -4.773 -5.471 13.193 1.00 92.38 94 ILE A O 1
ATOM 800 N N . LEU A 1 95 ? -3.069 -4.208 12.439 1.00 88.44 95 LEU A N 1
ATOM 801 C CA . LEU A 1 95 ? -2.950 -3.395 13.650 1.00 88.44 95 LEU A CA 1
ATOM 802 C C . LEU A 1 95 ? -4.179 -2.508 13.839 1.00 88.44 95 LEU A C 1
ATOM 804 O O . LEU A 1 95 ? -4.652 -2.343 14.961 1.00 88.44 95 LEU A O 1
ATOM 808 N N . GLU A 1 96 ? -4.717 -1.956 12.752 1.00 89.50 96 GLU A N 1
ATOM 809 C CA . GLU A 1 96 ? -5.958 -1.186 12.812 1.00 89.50 96 GLU A CA 1
ATOM 810 C C . GLU A 1 96 ? -7.152 -2.061 13.210 1.00 89.50 96 GLU A C 1
ATOM 812 O O . GLU A 1 96 ? -7.930 -1.659 14.072 1.00 89.50 96 GLU A O 1
ATOM 817 N N . ILE A 1 97 ? -7.276 -3.271 12.655 1.00 90.88 97 ILE A N 1
ATOM 818 C CA . ILE A 1 97 ? -8.313 -4.231 13.059 1.00 90.88 97 ILE A CA 1
ATOM 819 C C . ILE A 1 97 ? -8.141 -4.585 14.530 1.00 90.88 97 ILE A C 1
ATOM 821 O O . ILE A 1 97 ? -9.116 -4.520 15.257 1.00 90.88 97 ILE A O 1
ATOM 825 N N . PHE A 1 98 ? -6.927 -4.872 15.003 1.00 88.50 98 PHE A N 1
ATOM 826 C CA . PHE A 1 98 ? -6.678 -5.175 16.415 1.00 88.50 98 PHE A CA 1
ATOM 827 C C . PHE A 1 98 ? -7.119 -4.045 17.357 1.00 88.50 98 PHE A C 1
ATOM 829 O O . PHE A 1 98 ? -7.683 -4.311 18.419 1.00 88.50 98 PHE A O 1
ATOM 836 N N . LYS A 1 99 ? -6.908 -2.782 16.960 1.00 83.69 99 LYS A N 1
ATOM 837 C CA . LYS A 1 99 ? -7.397 -1.613 17.708 1.00 83.69 99 LYS A CA 1
ATOM 838 C C . LYS A 1 99 ? -8.926 -1.505 17.704 1.00 83.69 99 LYS A C 1
ATOM 840 O O . LYS A 1 99 ? -9.488 -1.027 18.686 1.00 83.69 99 LYS A O 1
ATOM 845 N N . ARG A 1 100 ? -9.587 -1.919 16.617 1.00 84.00 100 ARG A N 1
ATOM 846 C CA . ARG A 1 100 ? -11.053 -1.873 16.457 1.00 84.00 100 ARG A CA 1
ATOM 847 C C . ARG A 1 100 ? -11.753 -3.044 17.147 1.00 84.00 100 ARG A C 1
ATOM 849 O O . ARG A 1 100 ? -12.749 -2.851 17.836 1.00 84.00 100 ARG A O 1
ATOM 856 N N . ASP A 1 101 ? -11.234 -4.250 16.957 1.00 84.81 101 ASP A N 1
ATOM 857 C CA . ASP A 1 101 ? -11.777 -5.502 17.459 1.00 84.81 101 ASP A CA 1
ATOM 858 C C . ASP A 1 101 ? -10.660 -6.530 17.712 1.00 84.81 101 ASP A C 1
ATOM 860 O O . ASP A 1 101 ? -9.988 -7.024 16.805 1.00 84.81 101 ASP A O 1
ATOM 864 N N . ILE A 1 102 ? -10.499 -6.900 18.981 1.00 86.94 102 ILE A N 1
ATOM 865 C CA . ILE A 1 102 ? -9.542 -7.921 19.421 1.00 86.94 102 ILE A CA 1
ATOM 866 C C . ILE A 1 102 ? -10.054 -9.354 19.194 1.00 86.94 102 ILE A C 1
ATOM 868 O O . ILE A 1 102 ? -9.275 -10.305 19.242 1.00 86.94 102 ILE A O 1
ATOM 872 N N . SER A 1 103 ? -11.357 -9.541 18.977 1.00 88.12 103 SER A N 1
ATOM 873 C CA . SER A 1 103 ? -12.012 -10.851 18.877 1.00 88.12 103 SER A CA 1
ATOM 874 C C . SER A 1 103 ? -11.371 -11.818 17.873 1.00 88.12 103 SER A C 1
ATOM 876 O O . SER A 1 103 ? -11.113 -12.950 18.288 1.00 88.12 103 SER A O 1
ATOM 878 N N . PRO A 1 104 ? -11.030 -11.430 16.623 1.00 89.56 104 PRO A N 1
ATOM 879 C CA . PRO A 1 104 ? -10.384 -12.347 15.675 1.00 89.56 104 PRO A CA 1
ATOM 880 C C . PRO A 1 104 ? -9.021 -12.869 16.148 1.00 89.56 104 PRO A C 1
ATOM 882 O O . PRO A 1 104 ? -8.587 -13.933 15.721 1.00 89.56 104 PRO A O 1
ATOM 885 N N . PHE A 1 105 ? -8.354 -12.161 17.061 1.00 89.38 105 PHE A N 1
ATOM 886 C CA . PHE A 1 105 ? -7.040 -12.535 17.587 1.00 89.38 105 PHE A CA 1
ATOM 887 C C . PHE A 1 105 ? -7.114 -13.441 18.822 1.00 89.38 105 PHE A C 1
ATOM 889 O O . PHE A 1 105 ? -6.084 -13.909 19.306 1.00 89.38 105 PHE A O 1
ATOM 896 N N . LYS A 1 106 ? -8.314 -13.725 19.346 1.00 87.38 106 LYS A N 1
ATOM 897 C CA . LYS A 1 106 ? -8.525 -14.651 20.472 1.00 87.38 106 LYS A CA 1
ATOM 898 C C . LYS A 1 106 ? -8.497 -16.110 20.003 1.00 87.38 106 LYS A C 1
ATOM 900 O O . LYS A 1 106 ? -9.449 -16.860 20.204 1.00 87.38 106 LYS A O 1
ATOM 905 N N . VAL A 1 107 ? -7.402 -16.505 19.362 1.00 86.19 107 VAL A N 1
ATOM 906 C CA . VAL A 1 107 ? -7.175 -17.879 18.903 1.00 86.19 107 VAL A CA 1
ATOM 907 C C . VAL A 1 107 ? -6.600 -18.756 20.011 1.00 86.19 107 VAL A C 1
ATOM 909 O O . VAL A 1 107 ? -5.932 -18.279 20.924 1.00 86.19 107 VAL A O 1
ATOM 912 N N . SER A 1 108 ? -6.828 -20.065 19.916 1.00 81.88 108 SER A N 1
ATOM 913 C CA . SER A 1 108 ? -6.345 -21.065 20.878 1.00 81.88 108 SER A CA 1
ATOM 914 C C . SER A 1 108 ? -4.866 -21.447 20.699 1.00 81.88 108 SER A C 1
ATOM 916 O O . SER A 1 108 ? -4.432 -22.479 21.211 1.00 81.88 108 SER A O 1
ATOM 918 N N . ASP A 1 109 ? -4.090 -20.667 19.944 1.00 84.12 109 ASP A N 1
ATOM 919 C CA . ASP A 1 109 ? -2.675 -20.951 19.716 1.00 84.12 109 ASP A CA 1
ATOM 920 C C . ASP A 1 109 ? -1.877 -20.758 21.017 1.00 84.12 109 ASP A C 1
ATOM 922 O O . ASP A 1 109 ? -2.046 -19.778 21.744 1.00 84.12 109 ASP A O 1
ATOM 926 N N . THR A 1 110 ? -0.977 -21.694 21.321 1.00 84.56 110 THR A N 1
ATOM 927 C CA . THR A 1 110 ? -0.122 -21.590 22.511 1.00 84.56 110 THR A CA 1
ATOM 928 C C . THR A 1 110 ? 1.084 -20.703 22.216 1.00 84.56 110 THR A C 1
ATOM 930 O O . THR A 1 110 ? 1.843 -20.973 21.287 1.00 84.56 110 THR A O 1
ATOM 933 N N . ILE A 1 111 ? 1.295 -19.672 23.037 1.00 84.19 111 ILE A N 1
ATOM 934 C CA . ILE A 1 111 ? 2.448 -18.771 22.935 1.00 84.19 111 ILE A CA 1
ATOM 935 C C . ILE A 1 111 ? 3.315 -18.919 24.184 1.00 84.19 111 ILE A C 1
ATOM 937 O O . ILE A 1 111 ? 2.850 -18.735 25.308 1.00 84.19 111 ILE A O 1
ATOM 941 N N . THR A 1 112 ? 4.599 -19.216 23.985 1.00 87.31 112 THR A N 1
ATOM 942 C CA . THR A 1 112 ? 5.571 -19.352 25.076 1.00 87.31 112 THR A CA 1
ATOM 943 C C . THR A 1 112 ? 6.264 -18.021 25.353 1.00 87.31 112 THR A C 1
ATOM 945 O O . THR A 1 112 ? 6.805 -17.382 24.448 1.00 87.31 112 THR A O 1
ATOM 948 N N . PHE A 1 113 ? 6.315 -17.630 26.625 1.00 86.50 113 PHE A N 1
ATOM 949 C CA . PHE A 1 113 ? 7.085 -16.481 27.096 1.00 86.50 113 PHE A CA 1
ATOM 950 C C . PHE A 1 113 ? 8.095 -16.903 28.161 1.00 86.50 113 PHE A C 1
ATOM 952 O O . PHE A 1 113 ? 7.852 -17.825 28.939 1.00 86.50 113 PHE A O 1
ATOM 959 N N . GLN A 1 114 ? 9.224 -16.195 28.230 1.00 91.62 114 GLN A N 1
ATOM 960 C CA . GLN A 1 114 ? 10.145 -16.351 29.352 1.00 91.62 114 GLN A CA 1
ATOM 961 C C . GLN A 1 114 ? 9.517 -15.783 30.634 1.00 91.62 114 GLN A C 1
ATOM 963 O O . GLN A 1 114 ? 8.854 -14.744 30.613 1.00 91.62 114 GLN A O 1
ATOM 968 N N . ARG A 1 115 ? 9.736 -16.452 31.771 1.00 89.19 115 ARG A N 1
ATOM 969 C CA . ARG A 1 115 ? 9.126 -16.071 33.056 1.00 89.19 115 ARG A CA 1
ATOM 970 C C . ARG A 1 115 ? 9.523 -14.660 33.502 1.00 89.19 115 ARG A C 1
ATOM 972 O O . ARG A 1 115 ? 8.664 -13.895 33.921 1.00 89.19 115 ARG A O 1
ATOM 979 N N . ASN A 1 116 ? 10.806 -14.313 33.400 1.00 93.25 116 ASN A N 1
ATOM 980 C CA . ASN A 1 116 ? 11.314 -12.975 33.727 1.00 93.25 116 ASN A CA 1
ATOM 981 C C . ASN A 1 116 ? 10.646 -11.884 32.873 1.00 93.25 116 ASN A C 1
ATOM 983 O O . ASN A 1 116 ? 10.280 -10.841 33.400 1.00 93.25 116 ASN A O 1
ATOM 987 N N . TYR A 1 117 ? 10.430 -12.156 31.585 1.00 89.50 117 TYR A N 1
ATOM 988 C CA . TYR A 1 117 ? 9.763 -11.248 30.662 1.00 89.50 117 TYR A CA 1
ATOM 989 C C . TYR A 1 117 ? 8.326 -10.966 31.100 1.00 89.50 117 TYR A C 1
ATOM 991 O O . TYR A 1 117 ? 7.961 -9.806 31.264 1.00 89.50 117 TYR A O 1
ATOM 999 N N . LEU A 1 118 ? 7.537 -12.011 31.380 1.00 88.94 118 LEU A N 1
ATOM 1000 C CA . LEU A 1 118 ? 6.160 -11.846 31.858 1.00 88.94 118 LEU A CA 1
ATOM 1001 C C . LEU A 1 118 ? 6.091 -11.071 33.178 1.00 88.94 118 LEU A C 1
ATOM 1003 O O . LEU A 1 118 ? 5.255 -10.186 33.316 1.00 88.94 118 LEU A O 1
ATOM 1007 N N . LEU A 1 119 ? 6.985 -11.366 34.126 1.00 89.44 119 LEU A N 1
ATOM 1008 C CA . LEU A 1 119 ? 7.033 -10.672 35.418 1.00 89.44 119 LEU A CA 1
ATOM 1009 C C . LEU A 1 119 ? 7.495 -9.211 35.299 1.00 89.44 119 LEU A C 1
ATOM 1011 O O . LEU A 1 119 ? 7.172 -8.404 36.163 1.00 89.44 119 LEU A O 1
ATOM 1015 N N . SER A 1 120 ? 8.230 -8.862 34.239 1.00 88.75 120 SER A N 1
ATOM 1016 C CA . SER A 1 120 ? 8.650 -7.482 33.964 1.00 88.75 120 SER A CA 1
ATOM 1017 C C . SER A 1 120 ? 7.574 -6.629 33.277 1.00 88.75 120 SER A C 1
ATOM 1019 O O . SER A 1 120 ? 7.741 -5.415 33.140 1.00 88.75 120 SER A O 1
ATOM 1021 N N . MET A 1 121 ? 6.467 -7.235 32.829 1.00 84.81 121 MET A N 1
ATOM 1022 C CA . MET A 1 121 ? 5.417 -6.516 32.112 1.00 84.81 121 MET A CA 1
ATOM 1023 C C . MET A 1 121 ? 4.540 -5.700 33.052 1.00 84.81 121 MET A C 1
ATOM 1025 O O . MET A 1 121 ? 3.952 -6.213 33.996 1.00 84.81 121 MET A O 1
ATOM 1029 N N . SER A 1 122 ? 4.388 -4.413 32.735 1.00 82.31 122 SER A N 1
ATOM 1030 C CA . SER A 1 122 ? 3.601 -3.484 33.551 1.00 82.31 122 SER A CA 1
ATOM 1031 C C . SER A 1 122 ? 2.091 -3.559 33.300 1.00 82.31 122 SER A C 1
ATOM 1033 O O . SER A 1 122 ? 1.329 -2.921 34.019 1.00 82.31 122 SER A O 1
ATOM 1035 N N . SER A 1 123 ? 1.641 -4.240 32.238 1.00 83.19 123 SER A N 1
ATOM 1036 C CA . SER A 1 123 ? 0.214 -4.391 31.931 1.00 83.19 123 SER A CA 1
ATOM 1037 C C . SER A 1 123 ? -0.072 -5.535 30.957 1.00 83.19 123 SER A C 1
ATOM 1039 O O . SER A 1 123 ? 0.754 -5.875 30.109 1.00 83.19 123 SER A O 1
ATOM 1041 N N . VAL A 1 124 ? -1.295 -6.071 31.025 1.00 82.56 124 VAL A N 1
ATOM 1042 C CA . VAL A 1 124 ? -1.814 -7.072 30.075 1.00 82.56 124 VAL A CA 1
ATOM 1043 C C . VAL A 1 124 ? -1.833 -6.526 28.643 1.00 82.56 124 VAL A C 1
ATOM 1045 O O . VAL A 1 124 ? -1.483 -7.243 27.711 1.00 82.56 124 VAL A O 1
ATOM 1048 N N . ASN A 1 125 ? -2.138 -5.237 28.460 1.00 76.06 125 ASN A N 1
ATOM 1049 C CA . ASN A 1 125 ? -2.148 -4.610 27.134 1.00 76.06 125 ASN A CA 1
ATOM 1050 C C . ASN A 1 125 ? -0.767 -4.636 26.462 1.00 76.06 125 ASN A C 1
ATOM 1052 O O . ASN A 1 125 ? -0.690 -4.770 25.245 1.00 76.06 125 ASN A O 1
ATOM 1056 N N . LYS A 1 126 ? 0.335 -4.542 27.226 1.00 79.25 126 LYS A N 1
ATOM 1057 C CA . LYS A 1 126 ? 1.683 -4.693 26.652 1.00 79.25 126 LYS A CA 1
ATOM 1058 C C . LYS A 1 126 ? 1.900 -6.101 26.105 1.00 79.25 126 LYS A C 1
ATOM 1060 O O . LYS A 1 126 ? 2.400 -6.242 24.998 1.00 79.25 126 LYS A O 1
ATOM 1065 N N . ILE A 1 127 ? 1.441 -7.120 26.832 1.00 84.50 127 ILE A N 1
ATOM 1066 C CA . ILE A 1 127 ? 1.515 -8.515 26.380 1.00 84.50 127 ILE A CA 1
ATOM 1067 C C . ILE A 1 127 ? 0.701 -8.701 25.094 1.00 84.50 127 ILE A C 1
ATOM 1069 O O . ILE A 1 127 ? 1.196 -9.298 24.143 1.00 84.50 127 ILE A O 1
ATOM 1073 N N . GLN A 1 128 ? -0.518 -8.155 25.035 1.00 83.88 128 GLN A N 1
ATOM 1074 C CA . GLN A 1 128 ? -1.356 -8.219 23.833 1.00 83.88 128 GLN A CA 1
ATOM 1075 C C . GLN A 1 128 ? -0.678 -7.540 22.632 1.00 83.88 128 GLN A C 1
ATOM 1077 O O . GLN A 1 128 ? -0.580 -8.141 21.565 1.00 83.88 128 GLN A O 1
ATOM 1082 N N . ASN A 1 129 ? -0.133 -6.334 22.816 1.00 82.31 129 ASN A N 1
ATOM 1083 C CA . ASN A 1 129 ? 0.587 -5.616 21.762 1.00 82.31 129 ASN A CA 1
ATOM 1084 C C . ASN A 1 129 ? 1.832 -6.374 21.278 1.00 82.31 129 ASN A C 1
ATOM 1086 O O . ASN A 1 129 ? 2.117 -6.383 20.080 1.00 82.31 129 ASN A O 1
ATOM 1090 N N . ASP A 1 130 ? 2.565 -7.026 22.182 1.00 84.56 130 ASP A N 1
ATOM 1091 C CA . ASP A 1 130 ? 3.747 -7.813 21.825 1.00 84.56 130 ASP A CA 1
ATOM 1092 C C . ASP A 1 130 ? 3.397 -9.054 21.000 1.00 84.56 130 ASP A C 1
ATOM 1094 O O . ASP A 1 130 ? 4.149 -9.412 20.093 1.00 84.56 130 ASP A O 1
ATOM 1098 N N . ILE A 1 131 ? 2.268 -9.708 21.296 1.00 86.75 131 ILE A N 1
ATOM 1099 C CA . ILE A 1 131 ? 1.772 -10.851 20.514 1.00 86.75 131 ILE A CA 1
ATOM 1100 C C . ILE A 1 131 ? 1.504 -10.407 19.076 1.00 86.75 131 ILE A C 1
ATOM 1102 O O . ILE A 1 131 ? 2.091 -10.953 18.143 1.00 86.75 131 ILE A O 1
ATOM 1106 N N . ILE A 1 132 ? 0.711 -9.349 18.904 1.00 85.88 132 ILE A N 1
ATOM 1107 C CA . ILE A 1 132 ? 0.356 -8.839 17.575 1.00 85.88 132 ILE A CA 1
ATOM 1108 C C . ILE A 1 132 ? 1.587 -8.317 16.825 1.00 85.88 132 ILE A C 1
ATOM 1110 O O . ILE A 1 132 ? 1.733 -8.538 15.626 1.00 85.88 132 ILE A O 1
ATOM 1114 N N . SER A 1 133 ? 2.528 -7.681 17.526 1.00 82.06 133 SER A N 1
ATOM 1115 C CA . SER A 1 133 ? 3.775 -7.198 16.918 1.00 82.06 133 SER A CA 1
ATOM 1116 C C . SER A 1 133 ? 4.668 -8.339 16.414 1.00 82.06 133 SER A C 1
ATOM 1118 O O . SER A 1 133 ? 5.385 -8.171 15.423 1.00 82.06 133 SER A O 1
ATOM 1120 N N . LYS A 1 134 ? 4.651 -9.505 17.075 1.00 82.88 134 LYS A N 1
ATOM 1121 C CA . LYS A 1 134 ? 5.362 -10.702 16.598 1.00 82.88 134 LYS A CA 1
ATOM 1122 C C . LYS A 1 134 ? 4.700 -11.280 15.352 1.00 82.88 134 LYS A C 1
ATOM 1124 O O . LYS A 1 134 ? 5.411 -11.565 14.388 1.00 82.88 134 LYS A O 1
ATOM 1129 N N . ASP A 1 135 ? 3.374 -11.387 15.349 1.00 80.50 135 ASP A N 1
ATOM 1130 C CA . ASP A 1 135 ? 2.614 -11.827 14.175 1.00 80.50 135 ASP A CA 1
ATOM 1131 C C . ASP A 1 135 ? 2.899 -10.927 12.970 1.00 80.50 135 ASP A C 1
ATOM 1133 O O . ASP A 1 135 ? 3.240 -11.414 11.892 1.00 80.50 135 ASP A O 1
ATOM 1137 N N . PHE A 1 136 ? 2.884 -9.609 13.182 1.00 81.19 136 PHE A N 1
ATOM 1138 C CA . PHE A 1 136 ? 3.204 -8.613 12.164 1.00 81.19 136 PHE A CA 1
ATOM 1139 C C . PHE A 1 136 ? 4.578 -8.857 11.517 1.00 81.19 136 PHE A C 1
ATOM 1141 O O . PHE A 1 136 ? 4.682 -8.927 10.293 1.00 81.19 136 PHE A O 1
ATOM 1148 N N . ARG A 1 137 ? 5.635 -9.060 12.320 1.00 78.31 137 ARG A N 1
ATOM 1149 C CA . ARG A 1 137 ? 6.997 -9.314 11.804 1.00 78.31 137 ARG A CA 1
ATOM 1150 C C . ARG A 1 137 ? 7.083 -10.586 10.956 1.00 78.31 137 ARG A C 1
ATOM 1152 O O . ARG A 1 137 ? 7.782 -10.606 9.938 1.00 78.31 137 ARG A O 1
ATOM 1159 N N . ASN A 1 138 ? 6.377 -11.640 11.359 1.00 82.44 138 ASN A N 1
ATOM 1160 C CA . ASN A 1 138 ? 6.351 -12.894 10.609 1.00 82.44 138 ASN A CA 1
ATOM 1161 C C . ASN A 1 138 ? 5.683 -12.701 9.238 1.00 82.44 138 ASN A C 1
ATOM 1163 O O . ASN A 1 138 ? 6.179 -13.200 8.229 1.00 82.44 138 ASN A O 1
ATOM 1167 N N . LEU A 1 139 ? 4.618 -11.900 9.166 1.00 86.12 139 LEU A N 1
ATOM 1168 C CA . LEU A 1 139 ? 3.932 -11.609 7.905 1.00 86.12 139 LEU A CA 1
ATOM 1169 C C . LEU A 1 139 ? 4.771 -10.769 6.946 1.00 86.12 139 LEU A C 1
ATOM 1171 O O . LEU A 1 139 ? 4.829 -11.083 5.757 1.00 86.12 139 LEU A O 1
ATOM 1175 N N . THR A 1 140 ? 5.477 -9.751 7.448 1.00 78.69 140 THR A N 1
ATOM 1176 C CA . THR A 1 140 ? 6.354 -8.912 6.613 1.00 78.69 140 THR A CA 1
ATOM 1177 C C . THR A 1 140 ? 7.452 -9.734 5.924 1.00 78.69 140 THR A C 1
ATOM 1179 O O . THR A 1 140 ? 7.851 -9.423 4.804 1.00 78.69 140 THR A O 1
ATOM 1182 N N . SER A 1 141 ? 7.937 -10.799 6.570 1.00 75.44 141 SER A N 1
ATOM 1183 C CA . SER A 1 141 ? 8.984 -11.679 6.026 1.00 75.44 141 SER A CA 1
ATOM 1184 C C . SER A 1 141 ? 8.450 -12.827 5.159 1.00 75.44 141 SER A C 1
ATOM 1186 O O . SER A 1 141 ? 9.153 -13.282 4.257 1.00 75.44 141 SER A O 1
ATOM 1188 N N . GLY A 1 142 ? 7.213 -13.275 5.389 1.00 80.50 142 GLY A N 1
ATOM 1189 C CA . GLY A 1 142 ? 6.593 -14.392 4.668 1.00 80.50 142 GLY A CA 1
ATOM 1190 C C . GLY A 1 142 ? 5.981 -14.048 3.301 1.00 80.50 142 GLY A C 1
ATOM 1191 O O . GLY A 1 142 ? 5.744 -14.940 2.483 1.00 80.50 142 GLY A O 1
ATOM 1192 N N . GLY A 1 143 ? 5.735 -12.764 3.026 1.00 86.69 143 GLY A N 1
ATOM 1193 C CA . GLY A 1 143 ? 5.161 -12.292 1.762 1.00 86.69 143 GLY A CA 1
ATOM 1194 C C . GLY A 1 143 ? 3.691 -12.688 1.554 1.00 86.69 143 GLY A C 1
ATOM 1195 O O . GLY A 1 143 ? 2.995 -13.114 2.476 1.00 86.69 143 GLY A O 1
ATOM 1196 N N . LEU A 1 144 ? 3.203 -12.561 0.312 1.00 91.25 144 LEU A N 1
ATOM 1197 C CA . LEU A 1 144 ? 1.774 -12.694 -0.024 1.00 91.25 144 LEU A CA 1
ATOM 1198 C C . LEU A 1 144 ? 1.145 -14.032 0.410 1.00 91.25 144 LEU A C 1
ATOM 1200 O O . LEU A 1 144 ? -0.012 -14.054 0.820 1.00 91.25 144 LEU A O 1
ATOM 1204 N N . LYS A 1 145 ? 1.894 -15.143 0.353 1.00 90.88 145 LYS A N 1
ATOM 1205 C CA . LYS A 1 145 ? 1.388 -16.473 0.743 1.00 90.88 145 LYS A CA 1
ATOM 1206 C C . LYS A 1 145 ? 1.091 -16.574 2.239 1.00 90.88 145 LYS A C 1
ATOM 1208 O O . LYS A 1 145 ? 0.101 -17.194 2.616 1.00 90.88 145 LYS A O 1
ATOM 1213 N N . GLU A 1 146 ? 1.934 -15.992 3.088 1.00 92.06 146 GLU A N 1
ATOM 1214 C CA . GLU A 1 146 ? 1.692 -15.995 4.535 1.00 92.06 146 GLU A CA 1
ATOM 1215 C C . GLU A 1 146 ? 0.574 -15.018 4.907 1.00 92.06 146 GLU A C 1
ATOM 1217 O O . GLU A 1 146 ? -0.279 -15.358 5.723 1.00 92.06 146 GLU A O 1
ATOM 1222 N N . ILE A 1 147 ? 0.494 -13.870 4.224 1.00 93.19 147 ILE A N 1
ATOM 1223 C CA . ILE A 1 147 ? -0.633 -12.934 4.353 1.00 93.19 147 ILE A CA 1
ATOM 1224 C C . ILE A 1 147 ? -1.960 -13.628 4.015 1.00 93.19 147 ILE A C 1
ATOM 1226 O O . ILE A 1 147 ? -2.917 -13.536 4.779 1.00 93.19 147 ILE A O 1
ATOM 1230 N N . GLU A 1 148 ? -2.017 -14.374 2.911 1.00 94.31 148 GLU A N 1
ATOM 1231 C CA . GLU A 1 148 ? -3.210 -15.122 2.503 1.00 94.31 148 GLU A CA 1
ATOM 1232 C C . GLU A 1 148 ? -3.672 -16.107 3.589 1.00 94.31 148 GLU A C 1
ATOM 1234 O O . GLU A 1 148 ? -4.842 -16.105 3.981 1.00 94.31 148 GLU A O 1
ATOM 1239 N N . LYS A 1 149 ? -2.750 -16.925 4.115 1.00 93.56 149 LYS A N 1
ATOM 1240 C CA . LYS A 1 149 ? -3.055 -17.878 5.193 1.00 93.56 149 LYS A CA 1
ATOM 1241 C C . LYS A 1 149 ? -3.552 -17.168 6.447 1.00 93.56 149 LYS A C 1
ATOM 1243 O O . LYS A 1 149 ? -4.502 -17.634 7.072 1.00 93.56 149 LYS A O 1
ATOM 1248 N N . TYR A 1 150 ? -2.919 -16.054 6.806 1.00 93.56 150 TYR A N 1
ATOM 1249 C CA . TYR A 1 150 ? -3.254 -15.282 7.997 1.00 93.56 150 TYR A CA 1
ATOM 1250 C C . TYR A 1 150 ? -4.661 -14.691 7.911 1.00 93.56 150 TYR A C 1
ATOM 1252 O O . TYR A 1 150 ? -5.465 -14.886 8.819 1.00 93.56 150 TYR A O 1
ATOM 1260 N N . TYR A 1 151 ? -4.998 -14.057 6.786 1.00 95.38 151 TYR A N 1
ATOM 1261 C CA . TYR A 1 151 ? -6.327 -13.486 6.560 1.00 95.38 151 TYR A CA 1
ATOM 1262 C C . TYR A 1 151 ? -7.416 -14.553 6.553 1.00 95.38 151 TYR A C 1
ATOM 1264 O O . TYR A 1 151 ? -8.480 -14.351 7.138 1.00 95.38 151 TYR A O 1
ATOM 1272 N N . LYS A 1 152 ? -7.139 -15.715 5.956 1.00 95.19 152 LYS A N 1
ATOM 1273 C CA . LYS A 1 152 ? -8.070 -16.841 5.985 1.00 95.19 152 LYS A CA 1
ATOM 1274 C C . LYS A 1 152 ? -8.256 -17.398 7.397 1.00 95.19 152 LYS A C 1
ATOM 1276 O O . LYS A 1 152 ? -9.377 -17.734 7.758 1.00 95.19 152 LYS A O 1
ATOM 1281 N N . LYS A 1 153 ? -7.184 -17.491 8.193 1.00 93.62 153 LYS A N 1
ATOM 1282 C CA . LYS A 1 153 ? -7.228 -18.029 9.562 1.00 93.62 153 LYS A CA 1
ATOM 1283 C C . LYS A 1 153 ? -7.948 -17.095 10.535 1.00 93.62 153 LYS A C 1
ATOM 1285 O O . LYS A 1 153 ? -8.782 -17.563 11.296 1.00 93.62 153 LYS A O 1
ATOM 1290 N N . LEU A 1 154 ? -7.592 -15.811 10.545 1.00 92.75 154 LEU A N 1
ATOM 1291 C CA . LEU A 1 154 ? -8.015 -14.881 11.601 1.00 92.75 154 LEU A CA 1
ATOM 1292 C C . LEU A 1 154 ? -9.217 -14.034 11.214 1.00 92.75 154 LEU A C 1
ATOM 1294 O O . LEU A 1 154 ? -10.057 -13.734 12.055 1.00 92.75 154 LEU A O 1
ATOM 1298 N N . PHE A 1 155 ? -9.313 -13.655 9.943 1.00 93.75 155 PHE A N 1
ATOM 1299 C CA . PHE A 1 155 ? -10.407 -12.817 9.459 1.00 93.75 155 PHE A CA 1
ATOM 1300 C C . PHE A 1 155 ? -11.435 -13.612 8.664 1.00 93.75 155 PHE A C 1
ATOM 1302 O O . PHE A 1 155 ? -12.456 -13.053 8.279 1.00 93.75 155 PHE A O 1
ATOM 1309 N N . GLU A 1 156 ? -11.203 -14.907 8.426 1.00 94.62 156 GLU A N 1
ATOM 1310 C CA . GLU A 1 156 ? -12.036 -15.774 7.580 1.00 94.62 156 GLU A CA 1
ATOM 1311 C C . GLU A 1 156 ? -12.261 -15.177 6.179 1.00 94.62 156 GLU A C 1
ATOM 1313 O O . GLU A 1 156 ? -13.316 -15.351 5.572 1.00 94.62 156 GLU A O 1
ATOM 1318 N N . ILE A 1 157 ? -11.266 -14.446 5.663 1.00 95.56 157 ILE A N 1
ATOM 1319 C CA . ILE A 1 157 ? -11.307 -13.841 4.329 1.00 95.56 157 ILE A CA 1
ATOM 1320 C C . ILE A 1 157 ? -10.471 -14.693 3.381 1.00 95.56 157 ILE A C 1
ATOM 1322 O O . ILE A 1 157 ? -9.251 -14.793 3.520 1.00 95.56 157 ILE A O 1
ATOM 1326 N N . ASP A 1 158 ? -11.125 -15.279 2.379 1.00 95.56 158 ASP A N 1
ATOM 1327 C CA . ASP A 1 158 ? -10.441 -15.985 1.298 1.00 95.56 158 ASP A CA 1
ATOM 1328 C C . ASP A 1 158 ? -10.007 -15.005 0.201 1.00 95.56 158 ASP A C 1
ATOM 1330 O O . ASP A 1 158 ? -10.708 -14.767 -0.785 1.00 95.56 158 ASP A O 1
ATOM 1334 N N . ILE A 1 159 ? -8.813 -14.436 0.380 1.00 94.12 159 ILE A N 1
ATOM 1335 C CA . ILE A 1 159 ? -8.225 -13.470 -0.553 1.00 94.12 159 ILE A CA 1
ATOM 1336 C C . ILE A 1 159 ? -8.098 -14.039 -1.979 1.00 94.12 159 ILE A C 1
ATOM 1338 O O . ILE A 1 159 ? -8.191 -13.281 -2.948 1.00 94.12 159 ILE A O 1
ATOM 1342 N N . ARG A 1 160 ? -7.920 -15.359 -2.147 1.00 94.31 160 ARG A N 1
ATOM 1343 C CA . ARG A 1 160 ? -7.798 -15.963 -3.486 1.00 94.31 160 ARG A CA 1
ATOM 1344 C C . ARG A 1 160 ? -9.078 -15.849 -4.302 1.00 94.31 160 ARG A C 1
ATOM 1346 O O . ARG A 1 160 ? -9.015 -15.796 -5.526 1.00 94.31 160 ARG A O 1
ATOM 1353 N N . ASN A 1 161 ? -10.219 -15.805 -3.621 1.00 94.25 161 ASN A N 1
ATOM 1354 C CA . ASN A 1 161 ? -11.548 -15.841 -4.218 1.00 94.25 161 ASN A CA 1
ATOM 1355 C C . ASN A 1 161 ? -12.286 -14.497 -4.094 1.00 94.25 161 ASN A C 1
ATOM 1357 O O . ASN A 1 161 ? -13.503 -14.440 -4.237 1.00 94.25 161 ASN A O 1
ATOM 1361 N N . ILE A 1 162 ? -11.561 -13.393 -3.873 1.00 93.12 162 ILE A N 1
ATOM 1362 C CA . ILE A 1 162 ? -12.141 -12.078 -3.552 1.00 93.12 162 ILE A CA 1
ATOM 1363 C C . ILE A 1 162 ? -12.700 -11.298 -4.763 1.00 93.12 162 ILE A C 1
ATOM 1365 O O . ILE A 1 162 ? -13.020 -10.116 -4.663 1.00 93.12 162 ILE A O 1
ATOM 1369 N N . GLY A 1 163 ? -12.828 -11.948 -5.924 1.00 92.50 163 GLY A N 1
ATOM 1370 C CA . GLY A 1 163 ? -13.402 -11.352 -7.139 1.00 92.50 163 GLY A CA 1
ATOM 1371 C C . GLY A 1 163 ? -12.390 -10.778 -8.136 1.00 92.50 163 GLY A C 1
ATOM 1372 O O . GLY A 1 163 ? -12.786 -10.088 -9.071 1.00 92.50 163 GLY A O 1
ATOM 1373 N N . ILE A 1 164 ? -11.099 -11.075 -7.975 1.00 94.69 164 ILE A N 1
ATOM 1374 C CA . ILE A 1 164 ? -10.047 -10.801 -8.966 1.00 94.69 164 ILE A CA 1
ATOM 1375 C C . ILE A 1 164 ? -9.180 -12.049 -9.151 1.00 94.69 164 ILE A C 1
ATOM 1377 O O . ILE A 1 164 ? -9.040 -12.850 -8.229 1.00 94.69 164 ILE A O 1
ATOM 1381 N N . ASN A 1 165 ? -8.596 -12.230 -10.339 1.00 95.06 165 ASN A N 1
ATOM 1382 C CA . ASN A 1 165 ? -7.718 -13.365 -10.611 1.00 95.06 165 ASN A CA 1
ATOM 1383 C C . ASN A 1 165 ? -6.448 -13.297 -9.744 1.00 95.06 165 ASN A C 1
ATOM 1385 O O . ASN A 1 165 ? -5.510 -12.553 -10.040 1.00 95.06 165 ASN A O 1
ATOM 1389 N N . PHE A 1 166 ? -6.406 -14.108 -8.688 1.00 94.75 166 PHE A N 1
ATOM 1390 C CA . PHE A 1 166 ? -5.286 -14.147 -7.752 1.00 94.75 166 PHE A CA 1
ATOM 1391 C C . PHE A 1 166 ? -3.965 -14.569 -8.408 1.00 94.75 166 PHE A C 1
ATOM 1393 O O . PHE A 1 166 ? -2.907 -14.101 -7.992 1.00 94.75 166 PHE A O 1
ATOM 1400 N N . GLN A 1 167 ? -4.005 -15.385 -9.469 1.00 94.81 167 GLN A N 1
ATOM 1401 C CA . GLN A 1 167 ? -2.794 -15.794 -10.187 1.00 94.81 167 GLN A CA 1
ATOM 1402 C C . GLN A 1 167 ? -2.073 -14.593 -10.813 1.00 94.81 167 GLN A C 1
ATOM 1404 O O . GLN A 1 167 ? -0.845 -14.574 -10.854 1.00 94.81 167 GLN A O 1
ATOM 1409 N N . ASP A 1 168 ? -2.816 -13.567 -11.237 1.00 95.81 168 ASP A N 1
ATOM 1410 C CA . ASP A 1 168 ? -2.225 -12.335 -11.760 1.00 95.81 168 ASP A CA 1
ATOM 1411 C C . ASP A 1 168 ? -1.525 -11.535 -10.656 1.00 95.81 168 ASP A C 1
ATOM 1413 O O . ASP A 1 168 ? -0.429 -11.020 -10.861 1.00 95.81 168 ASP A O 1
ATOM 1417 N N . ILE A 1 169 ? -2.139 -11.442 -9.473 1.00 97.56 169 ILE A N 1
ATOM 1418 C CA . ILE A 1 169 ? -1.540 -10.764 -8.314 1.00 97.56 169 ILE A CA 1
ATOM 1419 C C . ILE A 1 169 ? -0.272 -11.498 -7.882 1.00 97.56 169 ILE A C 1
ATOM 1421 O O . ILE A 1 169 ? 0.775 -10.886 -7.666 1.00 97.56 169 ILE A O 1
ATOM 1425 N N . GLU A 1 170 ? -0.337 -12.822 -7.818 1.00 96.00 170 GLU A N 1
ATOM 1426 C CA . GLU A 1 170 ? 0.803 -13.642 -7.453 1.00 96.00 170 GLU A CA 1
ATOM 1427 C C . GLU A 1 170 ? 1.947 -13.548 -8.472 1.00 96.00 170 GLU A C 1
ATOM 1429 O O . GLU A 1 170 ? 3.118 -13.500 -8.083 1.00 96.00 170 GLU A O 1
ATOM 1434 N N . GLU A 1 171 ? 1.637 -13.472 -9.767 1.00 97.19 171 GLU A N 1
ATOM 1435 C CA . GLU A 1 171 ? 2.646 -13.248 -10.802 1.00 97.19 171 GLU A CA 1
ATOM 1436 C C . GLU A 1 171 ? 3.330 -11.892 -10.629 1.00 97.19 171 GLU A C 1
ATOM 1438 O O . GLU A 1 171 ? 4.561 -11.828 -10.627 1.00 97.19 171 GLU A O 1
ATOM 1443 N N . ILE A 1 172 ? 2.556 -10.832 -10.379 1.00 97.69 172 ILE A N 1
ATOM 1444 C CA . ILE A 1 172 ? 3.073 -9.484 -10.121 1.00 97.69 172 ILE A CA 1
ATOM 1445 C C . ILE A 1 172 ? 4.039 -9.484 -8.919 1.00 97.69 172 ILE A C 1
ATOM 1447 O O . ILE A 1 172 ? 5.153 -8.957 -9.027 1.00 97.69 172 ILE A O 1
ATOM 1451 N N . HIS A 1 173 ? 3.670 -10.124 -7.802 1.00 96.31 173 HIS A N 1
ATOM 1452 C CA . HIS A 1 173 ? 4.550 -10.268 -6.632 1.00 96.31 173 HIS A CA 1
ATOM 1453 C C . HIS A 1 173 ? 5.801 -11.100 -6.941 1.00 96.31 173 HIS A C 1
ATOM 1455 O O . HIS A 1 173 ? 6.912 -10.708 -6.573 1.00 96.31 173 HIS A O 1
ATOM 1461 N N . THR A 1 174 ? 5.653 -12.221 -7.652 1.00 95.81 174 THR A N 1
ATOM 1462 C CA . THR A 1 174 ? 6.791 -13.079 -8.021 1.00 95.81 174 THR A CA 1
ATOM 1463 C C . THR A 1 174 ? 7.772 -12.315 -8.910 1.00 95.81 174 THR A C 1
ATOM 1465 O O . THR A 1 174 ? 8.986 -12.377 -8.718 1.00 95.81 174 THR A O 1
ATOM 1468 N N . ARG A 1 175 ? 7.262 -11.502 -9.838 1.00 96.00 175 ARG A N 1
ATOM 1469 C CA . ARG A 1 175 ? 8.085 -10.651 -10.694 1.00 96.00 175 ARG A CA 1
ATOM 1470 C C . ARG A 1 175 ? 8.873 -9.614 -9.883 1.00 96.00 175 ARG A C 1
ATOM 1472 O O . ARG A 1 175 ? 10.059 -9.411 -10.145 1.00 96.00 175 ARG A O 1
ATOM 1479 N N . ARG A 1 176 ? 8.272 -9.002 -8.854 1.00 95.75 176 ARG A N 1
ATOM 1480 C CA . ARG A 1 176 ? 8.987 -8.126 -7.900 1.00 95.75 176 ARG A CA 1
ATOM 1481 C C . ARG A 1 176 ? 10.061 -8.866 -7.124 1.00 95.75 176 ARG A C 1
ATOM 1483 O O . ARG A 1 176 ? 11.154 -8.326 -6.980 1.00 95.75 176 ARG A O 1
ATOM 1490 N N . HIS A 1 177 ? 9.793 -10.089 -6.676 1.00 95.06 177 HIS A N 1
ATOM 1491 C CA . HIS A 1 177 ? 10.809 -10.919 -6.032 1.00 95.06 177 HIS A CA 1
ATOM 1492 C C . HIS A 1 177 ? 12.021 -11.131 -6.957 1.00 95.06 177 HIS A C 1
ATOM 1494 O O . HIS A 1 177 ? 13.154 -10.865 -6.555 1.00 95.06 177 HIS A O 1
ATOM 1500 N N . LEU A 1 178 ? 11.794 -11.482 -8.228 1.00 96.56 178 LEU A N 1
ATOM 1501 C CA . LEU A 1 178 ? 12.871 -11.608 -9.215 1.00 96.56 178 LEU A CA 1
ATOM 1502 C C . LEU A 1 178 ? 13.632 -10.292 -9.409 1.00 96.56 178 LEU A C 1
ATOM 1504 O O . LEU A 1 178 ? 14.860 -10.301 -9.458 1.00 96.56 178 LEU A O 1
ATOM 1508 N N . PHE A 1 179 ? 12.943 -9.152 -9.491 1.00 96.31 179 PHE A N 1
ATOM 1509 C CA . PHE A 1 179 ? 13.602 -7.851 -9.633 1.00 96.31 179 PHE A CA 1
ATOM 1510 C C . PHE A 1 179 ? 14.489 -7.476 -8.449 1.00 96.31 179 PHE A C 1
ATOM 1512 O O . PHE A 1 179 ? 15.562 -6.918 -8.672 1.00 96.31 179 PHE A O 1
ATOM 1519 N N . VAL A 1 180 ? 14.056 -7.782 -7.228 1.00 93.75 180 VAL A N 1
ATOM 1520 C CA . VAL A 1 180 ? 14.786 -7.440 -6.002 1.00 93.75 180 VAL A CA 1
ATOM 1521 C C . VAL A 1 180 ? 15.956 -8.394 -5.762 1.00 93.75 180 VAL A C 1
ATOM 1523 O O . VAL A 1 180 ? 17.048 -7.939 -5.442 1.00 93.75 180 VAL A O 1
ATOM 1526 N N . HIS A 1 181 ? 15.761 -9.700 -5.952 1.00 92.94 181 HIS A N 1
ATOM 1527 C CA . HIS A 1 181 ? 16.748 -10.706 -5.538 1.00 92.94 181 HIS A CA 1
ATOM 1528 C C . HIS A 1 181 ? 17.591 -11.269 -6.682 1.00 92.94 181 HIS A C 1
ATOM 1530 O O . HIS A 1 181 ? 18.662 -11.819 -6.448 1.00 92.94 181 HIS A O 1
ATOM 1536 N N . ARG A 1 182 ? 17.125 -11.140 -7.927 1.00 94.56 182 ARG A N 1
ATOM 1537 C CA . ARG A 1 182 ? 17.772 -11.728 -9.112 1.00 94.56 182 ARG A CA 1
ATOM 1538 C C . ARG A 1 182 ? 17.946 -10.730 -10.249 1.00 94.56 182 ARG A C 1
ATOM 1540 O O . ARG A 1 182 ? 18.103 -11.130 -11.399 1.00 94.56 182 ARG A O 1
ATOM 1547 N N . ASN A 1 183 ? 17.862 -9.431 -9.951 1.00 93.19 183 ASN A N 1
ATOM 1548 C CA . ASN A 1 183 ? 17.915 -8.349 -10.938 1.00 93.19 183 ASN A CA 1
ATOM 1549 C C . ASN A 1 183 ? 16.906 -8.525 -12.095 1.00 93.19 183 ASN A C 1
ATOM 1551 O O . ASN A 1 183 ? 17.110 -7.996 -13.178 1.00 93.19 183 ASN A O 1
ATOM 1555 N N . GLY A 1 184 ? 15.807 -9.256 -11.887 1.00 94.69 184 GLY A N 1
ATOM 1556 C CA . GLY A 1 184 ? 14.767 -9.524 -12.886 1.00 94.69 184 GLY A CA 1
ATOM 1557 C C . GLY A 1 184 ? 15.060 -10.696 -13.820 1.00 94.69 184 GLY A C 1
ATOM 1558 O O . GLY A 1 184 ? 14.411 -10.805 -14.857 1.00 94.69 184 GLY A O 1
ATOM 1559 N N . ILE A 1 185 ? 16.031 -11.548 -13.491 1.00 97.44 185 ILE A N 1
ATOM 1560 C CA . ILE A 1 185 ? 16.362 -12.750 -14.258 1.00 97.44 185 ILE A CA 1
ATOM 1561 C C . ILE A 1 185 ? 15.449 -13.897 -13.820 1.00 97.44 185 ILE A C 1
ATOM 1563 O O . ILE A 1 185 ? 15.412 -14.255 -12.643 1.00 97.44 185 ILE A O 1
ATOM 1567 N N . THR A 1 186 ? 14.733 -14.476 -14.780 1.00 97.12 186 THR A N 1
ATOM 1568 C CA . THR A 1 186 ? 13.825 -15.614 -14.573 1.00 97.12 186 THR A CA 1
ATOM 1569 C C . THR A 1 186 ? 14.552 -16.900 -14.199 1.00 97.12 186 THR A C 1
ATOM 1571 O O . THR A 1 186 ? 15.690 -17.152 -14.602 1.00 97.12 186 THR A O 1
ATOM 1574 N N . ASP A 1 187 ? 13.848 -17.760 -13.473 1.00 96.81 187 ASP A N 1
ATOM 1575 C CA . ASP A 1 187 ? 14.301 -19.093 -13.114 1.00 96.81 187 ASP A CA 1
ATOM 1576 C C . ASP A 1 187 ? 13.315 -20.179 -13.523 1.00 96.81 187 ASP A C 1
ATOM 1578 O O . ASP A 1 187 ? 12.270 -19.920 -14.122 1.00 96.81 187 ASP A O 1
ATOM 1582 N N . LEU A 1 188 ? 13.695 -21.424 -13.240 1.00 97.00 188 LEU A N 1
ATOM 1583 C CA . LEU A 1 188 ? 12.897 -22.585 -13.600 1.00 97.00 188 LEU A CA 1
ATOM 1584 C C . LEU A 1 188 ? 11.524 -22.572 -12.917 1.00 97.00 188 LEU A C 1
ATOM 1586 O O . LEU A 1 188 ? 10.554 -23.021 -13.522 1.00 97.00 188 LEU A O 1
ATOM 1590 N N . GLU A 1 189 ? 11.439 -22.071 -11.683 1.00 96.19 189 GLU A N 1
ATOM 1591 C CA . GLU A 1 189 ? 10.180 -21.999 -10.942 1.00 96.19 189 GLU A CA 1
ATOM 1592 C C . GLU A 1 189 ? 9.225 -21.006 -11.603 1.00 96.19 189 GLU A C 1
ATOM 1594 O O . GLU A 1 189 ? 8.101 -21.376 -11.942 1.00 96.19 189 GLU A O 1
ATOM 1599 N N . TYR A 1 190 ? 9.684 -19.784 -11.878 1.00 97.19 190 TYR A N 1
ATOM 1600 C CA . TYR A 1 190 ? 8.872 -18.758 -12.525 1.00 97.19 190 TYR A CA 1
ATOM 1601 C C . TYR A 1 190 ? 8.365 -19.203 -13.903 1.00 97.19 190 TYR A C 1
ATOM 1603 O O . TYR A 1 190 ? 7.174 -19.089 -14.188 1.00 97.19 190 TYR A O 1
ATOM 1611 N N . VAL A 1 191 ? 9.244 -19.765 -14.743 1.00 97.31 191 VAL A N 1
ATOM 1612 C CA . VAL A 1 191 ? 8.883 -20.212 -16.101 1.00 97.31 191 VAL A CA 1
ATOM 1613 C C . VAL A 1 191 ? 7.854 -21.345 -16.070 1.00 97.31 191 VAL A C 1
ATOM 1615 O O . VAL A 1 191 ? 6.911 -21.340 -16.859 1.00 97.31 191 VAL A O 1
ATOM 1618 N N . LYS A 1 192 ? 7.996 -22.299 -15.141 1.00 96.81 192 LYS A N 1
ATOM 1619 C CA . LYS A 1 192 ? 7.019 -23.384 -14.965 1.00 96.81 192 LYS A CA 1
ATOM 1620 C C . LYS A 1 192 ? 5.682 -22.878 -14.432 1.00 96.81 192 LYS A C 1
ATOM 1622 O O . LYS A 1 192 ? 4.641 -23.403 -14.811 1.00 96.81 192 LYS A O 1
ATOM 1627 N N . ARG A 1 193 ? 5.713 -21.887 -13.540 1.00 96.06 193 ARG A N 1
ATOM 1628 C CA . ARG A 1 193 ? 4.525 -21.362 -12.863 1.00 96.06 193 ARG A CA 1
ATOM 1629 C C . ARG A 1 193 ? 3.695 -20.429 -13.742 1.00 96.06 193 ARG A C 1
ATOM 1631 O O . ARG A 1 193 ? 2.471 -20.426 -13.636 1.00 96.06 193 ARG A O 1
ATOM 1638 N N . PHE A 1 194 ? 4.349 -19.664 -14.615 1.00 96.50 194 PHE A N 1
ATOM 1639 C CA . PHE A 1 194 ? 3.712 -18.658 -15.467 1.00 96.50 194 PHE A CA 1
ATOM 1640 C C . PHE A 1 194 ? 4.071 -18.842 -16.956 1.00 96.50 194 PHE A C 1
ATOM 1642 O O . PHE A 1 194 ? 4.588 -17.917 -17.592 1.00 96.50 194 PHE A O 1
ATOM 1649 N N . PRO A 1 195 ? 3.774 -20.014 -17.559 1.00 95.06 195 PRO A N 1
ATOM 1650 C CA . PRO A 1 195 ? 4.189 -20.334 -18.928 1.00 95.06 195 PRO A CA 1
ATOM 1651 C C . PRO A 1 195 ? 3.546 -19.420 -19.981 1.00 95.06 195 PRO A C 1
ATOM 1653 O O . PRO A 1 195 ? 4.140 -19.179 -21.029 1.00 95.06 195 PRO A O 1
ATOM 1656 N N . ALA A 1 196 ? 2.368 -18.855 -19.689 1.00 94.75 196 ALA A N 1
ATOM 1657 C CA . ALA A 1 196 ? 1.635 -17.961 -20.589 1.00 94.75 196 ALA A CA 1
ATOM 1658 C C . ALA A 1 196 ? 2.414 -16.688 -20.976 1.00 94.75 196 ALA A C 1
ATOM 1660 O O . ALA A 1 196 ? 2.127 -16.086 -22.006 1.00 94.75 196 ALA A O 1
ATOM 1661 N N . PHE A 1 197 ? 3.417 -16.288 -20.186 1.00 93.62 197 PHE A N 1
ATOM 1662 C CA . PHE A 1 197 ? 4.260 -15.131 -20.496 1.00 93.62 197 PHE A CA 1
ATOM 1663 C C . PHE A 1 197 ? 5.430 -15.453 -21.439 1.00 93.62 197 PHE A C 1
ATOM 1665 O O . PHE A 1 197 ? 6.118 -14.536 -21.884 1.00 93.62 197 PHE A O 1
ATOM 1672 N N . GLY A 1 198 ? 5.675 -16.732 -21.748 1.00 95.19 198 GLY A N 1
ATOM 1673 C CA . GLY A 1 198 ? 6.637 -17.151 -22.773 1.00 95.19 198 GLY A CA 1
ATOM 1674 C C . GLY A 1 198 ? 8.112 -16.863 -22.464 1.00 95.19 198 GLY A C 1
ATOM 1675 O O . GLY A 1 198 ? 8.936 -16.869 -23.379 1.00 95.19 198 GLY A O 1
ATOM 1676 N N . TYR A 1 199 ? 8.470 -16.597 -21.204 1.00 96.50 199 TYR A N 1
ATOM 1677 C CA . TYR A 1 199 ? 9.865 -16.386 -20.810 1.00 96.50 199 TYR A CA 1
ATOM 1678 C C . TYR A 1 199 ? 10.654 -17.703 -20.774 1.00 96.50 199 TYR A C 1
ATOM 1680 O O . TYR A 1 199 ? 10.130 -18.752 -20.405 1.00 96.50 199 TYR A O 1
ATOM 1688 N N . LYS A 1 200 ? 11.942 -17.639 -21.118 1.00 97.19 200 LYS A N 1
ATOM 1689 C CA . LYS A 1 200 ? 12.903 -18.745 -20.973 1.00 97.19 200 LYS A CA 1
ATOM 1690 C C . LYS A 1 200 ? 13.709 -18.590 -19.688 1.00 97.19 200 LYS A C 1
ATOM 1692 O O . LYS A 1 200 ? 13.910 -17.473 -19.238 1.00 97.19 200 LYS A O 1
ATOM 1697 N N . VAL A 1 201 ? 14.230 -19.689 -19.139 1.00 96.81 201 VAL A N 1
ATOM 1698 C CA . VAL A 1 201 ? 15.114 -19.654 -17.958 1.00 96.81 201 VAL A CA 1
ATOM 1699 C C . VAL A 1 201 ? 16.327 -18.757 -18.229 1.00 96.81 201 VAL A C 1
ATOM 1701 O O . VAL A 1 201 ? 16.873 -18.771 -19.332 1.00 96.81 201 VAL A O 1
ATOM 1704 N N . SER A 1 202 ? 16.740 -17.979 -17.226 1.00 96.88 202 SER A N 1
ATOM 1705 C CA . SER A 1 202 ? 17.832 -17.000 -17.309 1.00 96.88 202 SER A CA 1
ATOM 1706 C C . SER A 1 202 ? 17.565 -15.816 -18.248 1.00 96.88 202 SER A C 1
ATOM 1708 O O . SER A 1 202 ? 18.476 -15.044 -18.549 1.00 96.88 202 SER A O 1
ATOM 1710 N N . GLN A 1 203 ? 16.320 -15.616 -18.688 1.00 96.62 203 GLN A N 1
ATOM 17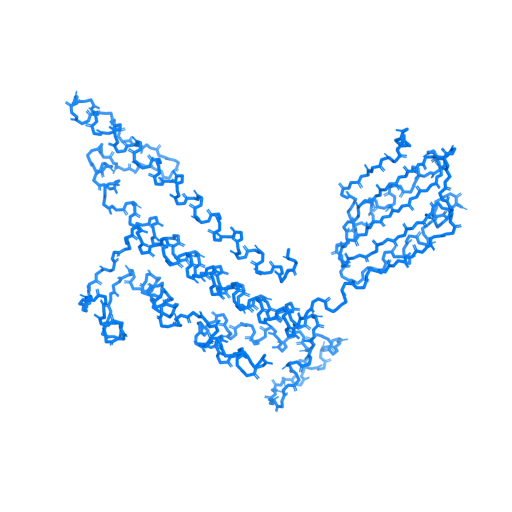11 C CA . GLN A 1 203 ? 15.932 -14.430 -19.444 1.00 96.62 203 GLN A CA 1
ATOM 1712 C C . GLN A 1 203 ? 15.651 -13.253 -18.505 1.00 96.62 203 GLN A C 1
ATOM 1714 O O . GLN A 1 203 ? 14.948 -13.395 -17.502 1.00 96.62 203 GLN A O 1
ATOM 1719 N N . GLN A 1 204 ? 16.147 -12.072 -18.878 1.00 95.56 204 GLN A N 1
ATOM 1720 C CA . GLN A 1 204 ? 15.821 -10.805 -18.228 1.00 95.56 204 GLN A CA 1
ATOM 1721 C C . GLN A 1 204 ? 14.376 -10.395 -18.547 1.00 95.56 204 GLN A C 1
ATOM 1723 O O . GLN A 1 204 ? 14.023 -10.173 -19.709 1.00 95.56 204 GLN A O 1
ATOM 1728 N N . ILE A 1 205 ? 13.552 -10.225 -17.515 1.00 95.25 205 ILE A N 1
ATOM 1729 C CA . ILE A 1 205 ? 12.196 -9.698 -17.661 1.00 95.25 205 ILE A CA 1
ATOM 1730 C C . ILE A 1 205 ? 12.269 -8.216 -18.034 1.00 95.25 205 ILE A C 1
ATOM 1732 O O . ILE A 1 205 ? 12.886 -7.416 -17.326 1.00 95.25 205 ILE A O 1
ATOM 1736 N N . LYS A 1 206 ? 11.579 -7.845 -19.118 1.00 92.12 206 LYS A N 1
ATOM 1737 C CA . LYS A 1 206 ? 11.296 -6.454 -19.484 1.00 92.12 206 LYS A CA 1
ATOM 1738 C C . LYS A 1 206 ? 9.862 -6.110 -19.095 1.00 92.12 206 LYS A C 1
ATOM 1740 O O . LYS A 1 206 ? 8.931 -6.827 -19.455 1.00 92.12 206 LYS A O 1
ATOM 1745 N N . ILE A 1 207 ? 9.692 -5.033 -18.330 1.00 94.62 207 ILE A N 1
ATOM 1746 C CA . ILE A 1 207 ? 8.365 -4.492 -18.031 1.00 94.62 207 ILE A CA 1
ATOM 1747 C C . ILE A 1 207 ? 7.985 -3.557 -19.165 1.00 94.62 207 ILE A C 1
ATOM 1749 O O . ILE A 1 207 ? 8.665 -2.551 -19.377 1.00 94.62 207 ILE A O 1
ATOM 1753 N N . GLU A 1 208 ? 6.892 -3.872 -19.848 1.00 94.38 208 GLU A N 1
ATOM 1754 C CA . GLU A 1 208 ? 6.283 -2.991 -20.837 1.00 94.38 208 GLU A CA 1
ATOM 1755 C C . GLU A 1 208 ? 5.318 -1.996 -20.191 1.00 94.38 208 GLU A C 1
ATOM 1757 O O . GLU A 1 208 ? 4.809 -2.220 -19.092 1.00 94.38 208 GLU A O 1
ATOM 1762 N N . HIS A 1 209 ? 5.055 -0.886 -20.886 1.00 93.94 209 HIS A N 1
ATOM 1763 C CA . HIS A 1 209 ? 4.143 0.160 -20.410 1.00 93.94 209 HIS A CA 1
ATOM 1764 C C . HIS A 1 209 ? 2.768 -0.415 -20.038 1.00 93.94 209 HIS A C 1
ATOM 1766 O O . HIS A 1 209 ? 2.324 -0.262 -18.903 1.00 93.94 209 HIS A O 1
ATOM 1772 N N . ASN A 1 210 ? 2.146 -1.159 -20.959 1.00 96.25 210 ASN A N 1
ATOM 1773 C CA . ASN A 1 210 ? 0.819 -1.739 -20.745 1.00 96.25 210 ASN A CA 1
ATOM 1774 C C . ASN A 1 210 ? 0.797 -2.696 -19.551 1.00 96.25 210 ASN A C 1
ATOM 1776 O O . ASN A 1 210 ? -0.136 -2.656 -18.754 1.00 96.25 210 ASN A O 1
ATOM 1780 N N . TYR A 1 211 ? 1.841 -3.516 -19.392 1.00 97.31 211 TYR A N 1
ATOM 1781 C CA . TYR A 1 211 ? 1.948 -4.412 -18.244 1.00 97.31 211 TYR A CA 1
ATOM 1782 C C . TYR A 1 211 ? 1.972 -3.621 -16.933 1.00 97.31 211 TYR A C 1
ATOM 1784 O O . TYR A 1 211 ? 1.255 -3.980 -16.000 1.00 97.31 211 TYR A O 1
ATOM 1792 N N . LEU A 1 212 ? 2.763 -2.542 -16.854 1.00 97.88 212 LEU A N 1
ATOM 1793 C CA . LEU A 1 212 ? 2.832 -1.722 -15.645 1.00 97.88 212 LEU A CA 1
ATOM 1794 C C . LEU A 1 212 ? 1.460 -1.133 -15.306 1.00 97.88 212 LEU A C 1
ATOM 1796 O O . LEU A 1 212 ? 0.990 -1.313 -14.188 1.00 97.88 212 LEU A O 1
ATOM 1800 N N . ILE A 1 213 ? 0.803 -0.473 -16.263 1.00 97.31 213 ILE A N 1
ATOM 1801 C CA . ILE A 1 213 ? -0.494 0.176 -16.027 1.00 97.31 213 ILE A CA 1
ATOM 1802 C C . ILE A 1 213 ? -1.554 -0.841 -15.588 1.00 97.31 213 ILE A C 1
ATOM 1804 O O . ILE A 1 213 ? -2.268 -0.604 -14.611 1.00 97.31 213 ILE A O 1
ATOM 1808 N N . LEU A 1 214 ? -1.619 -1.998 -16.255 1.00 97.94 214 LEU A N 1
ATOM 1809 C CA . LEU A 1 214 ? -2.522 -3.081 -15.868 1.00 97.94 214 LEU A CA 1
ATOM 1810 C C . LEU A 1 214 ? -2.199 -3.611 -14.468 1.00 97.94 214 LEU A C 1
ATOM 1812 O O . LEU A 1 214 ? -3.116 -3.809 -13.678 1.00 97.94 214 LEU A O 1
ATOM 1816 N N . SER A 1 215 ? -0.919 -3.777 -14.132 1.00 98.38 215 SER A N 1
ATOM 1817 C CA . SER A 1 215 ? -0.495 -4.223 -12.799 1.00 98.38 215 SER A CA 1
ATOM 1818 C C . SER A 1 215 ? -0.918 -3.232 -11.717 1.00 98.38 215 SER A C 1
ATOM 1820 O O . SER A 1 215 ? -1.516 -3.635 -10.728 1.00 98.38 215 SER A O 1
ATOM 1822 N N . LEU A 1 216 ? -0.693 -1.929 -11.917 1.00 98.38 216 LEU A N 1
ATOM 1823 C CA . LEU A 1 216 ? -1.104 -0.890 -10.964 1.00 98.38 216 LEU A CA 1
ATOM 1824 C C . LEU A 1 216 ? -2.621 -0.875 -10.743 1.00 98.38 216 LEU A C 1
ATOM 1826 O O . LEU A 1 216 ? -3.082 -0.681 -9.620 1.00 98.38 216 LEU A O 1
ATOM 1830 N N . ASN A 1 217 ? -3.403 -1.087 -11.804 1.00 98.00 217 ASN A N 1
ATOM 1831 C CA . ASN A 1 217 ? -4.858 -1.178 -11.702 1.00 98.00 217 ASN A CA 1
ATOM 1832 C C . ASN A 1 217 ? -5.295 -2.440 -10.950 1.00 98.00 217 ASN A C 1
ATOM 1834 O O . ASN A 1 217 ? -6.125 -2.331 -10.051 1.00 98.00 217 ASN A O 1
ATOM 1838 N N . LYS A 1 218 ? -4.697 -3.600 -11.253 1.00 98.19 218 LYS A N 1
ATOM 1839 C CA . LYS A 1 218 ? -4.982 -4.864 -10.558 1.00 98.19 218 LYS A CA 1
ATOM 1840 C C . LYS A 1 218 ? -4.628 -4.794 -9.073 1.00 98.19 218 LYS A C 1
ATOM 1842 O O . LYS A 1 218 ? -5.434 -5.208 -8.251 1.00 98.19 218 LYS A O 1
ATOM 1847 N N . LEU A 1 219 ? -3.471 -4.228 -8.717 1.00 98.31 219 LEU A N 1
ATOM 1848 C CA . LEU A 1 219 ? -3.064 -4.049 -7.317 1.00 98.31 219 LEU A CA 1
ATOM 1849 C C . LEU A 1 219 ? -4.041 -3.134 -6.567 1.00 98.31 219 LEU A C 1
ATOM 1851 O O . LEU A 1 219 ? -4.466 -3.461 -5.461 1.00 98.31 219 LEU A O 1
ATOM 1855 N N . LEU A 1 220 ? -4.434 -2.009 -7.175 1.00 98.00 220 LEU A N 1
ATOM 1856 C CA . LEU A 1 220 ? -5.406 -1.092 -6.580 1.00 98.00 220 LEU A CA 1
ATOM 1857 C C . LEU A 1 220 ? -6.776 -1.753 -6.392 1.00 98.00 220 LEU A C 1
ATOM 1859 O O . LEU A 1 220 ? -7.409 -1.579 -5.353 1.00 98.00 220 LEU A O 1
ATOM 1863 N N . GLU A 1 221 ? -7.241 -2.500 -7.392 1.00 98.00 221 GLU A N 1
ATOM 1864 C CA . GLU A 1 221 ? -8.505 -3.226 -7.319 1.00 98.00 221 GLU A CA 1
ATOM 1865 C C . GLU A 1 221 ? -8.474 -4.327 -6.260 1.00 98.00 221 GLU A C 1
ATOM 1867 O O . GLU A 1 221 ? -9.402 -4.422 -5.461 1.00 98.00 221 GLU A O 1
ATOM 1872 N N . PHE A 1 222 ? -7.392 -5.098 -6.198 1.00 98.12 222 PHE A N 1
ATOM 1873 C CA . PHE A 1 222 ? -7.182 -6.117 -5.178 1.00 98.12 222 PHE A CA 1
ATOM 1874 C C . PHE A 1 222 ? -7.221 -5.521 -3.767 1.00 98.12 222 PHE A C 1
ATOM 1876 O O . PHE A 1 222 ? -8.013 -5.964 -2.937 1.00 98.12 222 PHE A O 1
ATOM 1883 N N . GLY A 1 223 ? -6.463 -4.446 -3.518 1.00 97.38 223 GLY A N 1
ATOM 1884 C CA . GLY A 1 223 ? -6.505 -3.742 -2.235 1.00 97.38 223 GLY A CA 1
ATOM 1885 C C . GLY A 1 223 ? -7.891 -3.169 -1.916 1.00 97.38 223 GLY A C 1
ATOM 1886 O O . GLY A 1 223 ? -8.341 -3.242 -0.777 1.00 97.38 223 GLY A O 1
ATOM 1887 N N . ARG A 1 224 ? -8.623 -2.663 -2.920 1.00 97.31 224 ARG A N 1
ATOM 1888 C CA . ARG A 1 224 ? -10.003 -2.172 -2.755 1.00 97.31 224 ARG A CA 1
ATOM 1889 C C . ARG A 1 224 ? -10.966 -3.281 -2.335 1.00 97.31 224 ARG A C 1
ATOM 1891 O O . ARG A 1 224 ? -11.820 -3.034 -1.485 1.00 97.31 224 ARG A O 1
ATOM 1898 N N . LEU A 1 225 ? -10.872 -4.456 -2.956 1.00 97.31 225 LEU A N 1
ATOM 1899 C CA . LEU A 1 225 ? -11.723 -5.608 -2.650 1.00 97.31 225 LEU A CA 1
ATOM 1900 C C . LEU A 1 225 ? -11.458 -6.111 -1.228 1.00 97.31 225 LEU A C 1
ATOM 1902 O O . LEU A 1 225 ? -12.406 -6.280 -0.467 1.00 97.31 225 LEU A O 1
ATOM 1906 N N . ILE A 1 226 ? -10.185 -6.215 -0.831 1.00 96.75 226 ILE A N 1
ATOM 1907 C CA . ILE A 1 226 ? -9.798 -6.564 0.545 1.00 96.75 226 ILE A CA 1
ATOM 1908 C C . ILE A 1 226 ? -10.327 -5.528 1.535 1.00 96.75 226 ILE A C 1
ATOM 1910 O O . ILE A 1 226 ? -10.988 -5.892 2.504 1.00 96.75 226 ILE A O 1
ATOM 1914 N N . ASN A 1 227 ? -10.122 -4.234 1.269 1.00 95.81 227 ASN A N 1
ATOM 1915 C CA . ASN A 1 227 ? -10.625 -3.177 2.141 1.00 95.81 227 ASN A CA 1
ATOM 1916 C C . ASN A 1 227 ? -12.148 -3.235 2.291 1.00 95.81 227 ASN A C 1
ATOM 1918 O O . ASN A 1 227 ? -12.658 -2.988 3.379 1.00 95.81 227 ASN A O 1
ATOM 1922 N N . LYS A 1 228 ? -12.876 -3.544 1.212 1.00 94.81 228 LYS A N 1
ATOM 1923 C CA . LYS A 1 228 ? -14.335 -3.685 1.244 1.00 94.81 228 LYS A CA 1
ATOM 1924 C C . LYS A 1 228 ? -14.758 -4.835 2.162 1.00 94.81 228 LYS A C 1
ATOM 1926 O O . LYS A 1 228 ? -15.588 -4.605 3.034 1.00 94.81 228 LYS A O 1
ATOM 1931 N N . GLU A 1 229 ? -14.178 -6.024 2.001 1.00 95.25 229 GLU A N 1
ATOM 1932 C CA . GLU A 1 229 ? -14.482 -7.179 2.860 1.00 95.25 229 GLU A CA 1
ATOM 1933 C C . GLU A 1 229 ? -14.139 -6.897 4.327 1.00 95.25 229 GLU A C 1
ATOM 1935 O O . GLU A 1 229 ? -14.963 -7.111 5.216 1.00 95.25 229 GLU A O 1
ATOM 1940 N N . LEU A 1 230 ? -12.966 -6.311 4.579 1.00 94.62 230 LEU A N 1
ATOM 1941 C CA . LEU A 1 230 ? -12.557 -5.917 5.924 1.00 94.62 230 LEU A CA 1
ATOM 1942 C C . LEU A 1 230 ? -13.478 -4.858 6.529 1.00 94.62 230 LEU A C 1
ATOM 1944 O O . LEU A 1 230 ? -13.833 -4.976 7.690 1.00 94.62 230 LEU A O 1
ATOM 1948 N N . SER A 1 231 ? -13.887 -3.842 5.769 1.00 91.81 231 SER A N 1
ATOM 1949 C CA . SER A 1 231 ? -14.786 -2.788 6.266 1.00 91.81 231 SER A CA 1
ATOM 1950 C C . SER A 1 231 ? -16.204 -3.303 6.518 1.00 91.81 231 SER A C 1
ATOM 1952 O O . SER A 1 231 ? -16.905 -2.764 7.365 1.00 91.81 231 SER A O 1
ATOM 1954 N N . ASN A 1 232 ? -16.641 -4.341 5.801 1.00 90.88 232 ASN A N 1
ATOM 1955 C CA . ASN A 1 232 ? -17.920 -4.995 6.072 1.00 90.88 232 ASN A CA 1
ATOM 1956 C C . ASN A 1 232 ? -17.867 -5.812 7.370 1.00 90.88 232 ASN A C 1
ATOM 1958 O O . ASN A 1 232 ? -18.831 -5.809 8.130 1.00 90.88 232 ASN A O 1
ATOM 1962 N N . LYS A 1 233 ? -16.756 -6.521 7.609 1.00 91.62 233 LYS A N 1
ATOM 1963 C CA . LYS A 1 233 ? -16.591 -7.406 8.771 1.00 91.62 233 LYS A CA 1
ATOM 1964 C C . LYS A 1 233 ? -16.186 -6.659 10.042 1.00 91.62 233 LYS A C 1
ATOM 1966 O O . LYS A 1 233 ? -16.683 -6.958 11.121 1.00 91.62 233 LYS A O 1
ATOM 1971 N N . TYR A 1 234 ? -15.319 -5.669 9.885 1.00 89.50 234 TYR A N 1
ATOM 1972 C CA . TYR A 1 234 ? -14.808 -4.779 10.919 1.00 89.50 234 TYR A CA 1
ATOM 1973 C C . TYR A 1 234 ? -15.155 -3.341 10.527 1.00 89.50 234 TYR A C 1
ATOM 1975 O O . TYR A 1 234 ? -14.262 -2.554 10.176 1.00 89.50 234 TYR A O 1
ATOM 1983 N N . PRO A 1 235 ? -16.458 -2.996 10.522 1.00 82.81 235 PRO A N 1
ATOM 1984 C CA . PRO A 1 235 ? -16.863 -1.621 10.291 1.00 82.81 235 PRO A CA 1
ATOM 1985 C C . PRO A 1 235 ? -16.171 -0.716 11.308 1.00 82.81 235 PRO A C 1
ATOM 1987 O O . PRO A 1 235 ? -15.735 -1.174 12.367 1.00 82.81 235 PRO A O 1
ATOM 1990 N N . ASP A 1 236 ? -16.100 0.581 11.014 1.00 70.62 236 ASP A N 1
ATOM 1991 C CA . ASP A 1 236 ? -15.804 1.598 12.029 1.00 70.62 236 ASP A CA 1
ATOM 1992 C C . ASP A 1 236 ? -16.966 1.657 13.043 1.00 70.62 236 ASP A C 1
ATOM 1994 O O . ASP A 1 236 ? -17.717 2.624 13.146 1.00 70.62 236 ASP A O 1
ATOM 1998 N N . ALA A 1 237 ? -17.175 0.564 13.775 1.00 53.34 237 ALA A N 1
ATOM 1999 C CA . ALA A 1 237 ? -17.997 0.524 14.957 1.00 53.34 237 ALA A CA 1
ATOM 2000 C C . ALA A 1 237 ? -17.191 1.237 16.043 1.00 53.34 237 ALA A C 1
ATOM 2002 O O . ALA A 1 237 ? -16.217 0.696 16.558 1.00 53.34 237 ALA A O 1
ATOM 2003 N N . ASN A 1 238 ? -17.620 2.458 16.370 1.00 45.97 238 ASN A N 1
ATOM 2004 C CA . ASN A 1 238 ? -17.093 3.346 17.413 1.00 45.97 238 ASN A CA 1
ATOM 2005 C C . ASN A 1 238 ? -16.070 4.411 16.994 1.00 45.97 238 ASN A C 1
ATOM 2007 O O . ASN A 1 238 ? -15.201 4.771 17.783 1.00 45.97 238 ASN A O 1
ATOM 2011 N N . ARG A 1 239 ? -16.342 5.130 15.904 1.00 47.75 239 ARG A N 1
ATOM 2012 C CA . ARG A 1 239 ? -16.255 6.597 15.993 1.00 47.75 239 ARG A CA 1
ATOM 2013 C C . ARG A 1 239 ? -17.452 7.114 16.790 1.00 47.75 239 ARG A C 1
ATOM 2015 O O . ARG A 1 239 ? -18.340 7.773 16.250 1.00 47.75 239 ARG A O 1
ATOM 2022 N N . ASN A 1 240 ? -17.533 6.757 18.074 1.00 46.78 240 ASN A N 1
ATOM 2023 C CA . ASN A 1 240 ? -18.523 7.362 18.955 1.00 46.78 240 ASN A CA 1
ATOM 2024 C C . ASN A 1 240 ? -18.100 8.811 19.094 1.00 46.78 240 ASN A C 1
ATOM 2026 O O . ASN A 1 240 ? -17.240 9.114 19.917 1.00 46.78 240 ASN A O 1
ATOM 2030 N N . LYS A 1 241 ? -18.662 9.686 18.251 1.00 57.69 241 LYS A N 1
ATOM 2031 C CA . LYS A 1 241 ? -18.591 11.125 18.465 1.00 57.69 241 LYS A CA 1
ATOM 2032 C C . LYS A 1 241 ? -19.042 11.341 19.896 1.00 57.69 241 LYS A C 1
ATOM 2034 O O . LYS A 1 241 ? -20.218 11.160 20.216 1.00 57.69 241 LYS A O 1
ATOM 2039 N N . ARG A 1 242 ? -18.088 11.637 20.772 1.00 72.38 242 ARG A N 1
ATOM 2040 C CA . ARG A 1 242 ? -18.409 11.981 22.147 1.00 72.38 242 ARG A CA 1
ATOM 2041 C C . ARG A 1 242 ? -18.830 13.429 22.083 1.00 72.38 242 ARG A C 1
ATOM 2043 O O . ARG A 1 242 ? -18.004 14.317 21.882 1.00 72.38 242 ARG A O 1
ATOM 2050 N N . TYR A 1 243 ? -20.140 13.619 22.131 1.00 82.06 243 TYR A N 1
ATOM 2051 C CA . TYR A 1 243 ? -20.741 14.928 22.259 1.00 82.06 243 TYR A CA 1
ATOM 2052 C C . TYR A 1 243 ? -20.774 15.276 23.734 1.00 82.06 243 TYR A C 1
ATOM 2054 O O . TYR A 1 243 ? -21.448 14.613 24.519 1.00 82.06 243 TYR A O 1
ATOM 2062 N N . TYR A 1 244 ? -20.048 16.320 24.089 1.00 86.12 244 TYR A N 1
ATOM 2063 C CA . TYR A 1 244 ? -20.129 16.927 25.398 1.00 86.12 244 TYR A CA 1
ATOM 2064 C C . TYR A 1 244 ? -20.787 18.291 25.239 1.00 86.12 244 TYR A C 1
ATOM 2066 O O . TYR A 1 244 ? -20.307 19.135 24.480 1.00 86.12 244 TYR A O 1
ATOM 2074 N N . SER A 1 245 ? -21.928 18.481 25.897 1.00 87.81 245 SER A N 1
ATOM 2075 C CA . SER A 1 245 ? -22.542 19.805 25.999 1.00 87.81 245 SER A CA 1
ATOM 2076 C C . SER A 1 245 ? -21.851 20.524 27.146 1.00 87.81 245 SER A C 1
ATOM 2078 O O . SER A 1 245 ? -21.875 20.017 28.264 1.00 87.81 245 SER A O 1
ATOM 2080 N N . GLY A 1 246 ? -21.215 21.659 26.863 1.00 85.88 246 GLY A N 1
ATOM 2081 C CA . GLY A 1 246 ? -20.599 22.458 27.919 1.00 85.88 246 GLY A CA 1
ATOM 2082 C C . GLY A 1 246 ? -21.649 23.191 28.757 1.00 85.88 246 GLY A C 1
ATOM 2083 O O . GLY A 1 246 ? -22.853 23.115 28.488 1.00 85.88 246 GLY A O 1
ATOM 2084 N N . SER A 1 247 ? -21.206 23.905 29.792 1.00 86.75 247 SER A N 1
ATOM 2085 C CA . SER A 1 247 ? -22.112 24.639 30.686 1.00 86.75 247 SER A CA 1
ATOM 2086 C C . SER A 1 247 ? -22.674 25.917 30.052 1.00 86.75 247 SER A C 1
ATOM 2088 O O . SER A 1 247 ? -23.678 26.454 30.532 1.00 86.75 247 SER A O 1
ATOM 2090 N N . ASN A 1 248 ? -22.075 26.396 28.957 1.00 90.81 248 ASN A N 1
ATOM 2091 C CA . ASN A 1 248 ? -22.490 27.612 28.278 1.00 90.81 248 ASN A CA 1
ATOM 2092 C C . ASN A 1 248 ? -23.449 27.344 27.111 1.00 90.81 248 ASN A C 1
ATOM 2094 O O . ASN A 1 248 ? -23.535 26.253 26.550 1.00 90.81 248 ASN A O 1
ATOM 2098 N N . LYS A 1 249 ? -24.166 28.389 26.696 1.00 91.38 249 LYS A N 1
ATOM 2099 C CA . LYS A 1 249 ? -25.013 28.380 25.501 1.00 91.38 249 LYS A CA 1
ATOM 2100 C C . LYS A 1 249 ? -24.468 29.353 24.473 1.00 91.38 249 LYS A C 1
ATOM 2102 O O . LYS A 1 249 ? -23.860 30.365 24.810 1.00 91.38 249 LYS A O 1
ATOM 2107 N N . PHE A 1 250 ? -24.746 29.065 23.207 1.00 90.81 250 PHE A N 1
ATOM 2108 C CA . PHE A 1 250 ? -24.469 30.000 22.127 1.00 90.81 250 PHE A CA 1
ATOM 2109 C C . PHE A 1 250 ? -25.160 31.346 22.378 1.00 90.81 250 PHE A C 1
ATOM 2111 O O . PHE A 1 250 ? -26.359 31.400 22.667 1.00 90.81 250 PHE A O 1
ATOM 2118 N N . ARG A 1 251 ? -24.397 32.429 22.233 1.00 89.00 251 ARG A N 1
ATOM 2119 C CA . ARG A 1 251 ? -24.859 33.801 22.431 1.00 89.00 251 ARG A CA 1
ATOM 2120 C C . ARG A 1 251 ? -24.392 34.686 21.284 1.00 89.00 251 ARG A C 1
ATOM 2122 O O . ARG A 1 251 ? -23.196 34.807 21.027 1.00 89.00 251 ARG A O 1
ATOM 2129 N N . LYS A 1 252 ? -25.350 35.317 20.601 1.00 87.56 252 LYS A N 1
ATOM 2130 C CA . LYS A 1 252 ? -25.095 36.167 19.425 1.00 87.56 252 LYS A CA 1
ATOM 2131 C C . LYS A 1 252 ? -24.352 37.458 19.758 1.00 87.56 252 LYS A C 1
ATOM 2133 O O . LYS A 1 252 ? -23.646 37.994 18.917 1.00 87.56 252 LYS A O 1
ATOM 2138 N N . ASP A 1 253 ? -24.524 37.952 20.978 1.00 90.00 253 ASP A N 1
ATOM 2139 C CA . ASP A 1 253 ? -23.880 39.162 21.488 1.00 90.00 253 ASP A CA 1
ATOM 2140 C C . ASP A 1 253 ? -22.422 38.937 21.921 1.00 90.00 253 ASP A C 1
ATOM 2142 O O . ASP A 1 253 ? -21.722 39.889 22.261 1.00 90.00 253 ASP A O 1
ATOM 2146 N N . LEU A 1 254 ? -21.958 37.684 21.918 1.00 92.12 254 LEU A N 1
ATOM 2147 C CA . LEU A 1 254 ? -20.614 37.294 22.326 1.00 92.12 254 LEU A CA 1
ATOM 2148 C C . LEU A 1 254 ? -19.786 36.810 21.136 1.00 92.12 254 LEU A C 1
ATOM 2150 O O . LEU A 1 254 ? -20.297 36.521 20.054 1.00 92.12 254 LEU A O 1
ATOM 2154 N N . LYS A 1 255 ? -18.473 36.699 21.346 1.00 92.12 255 LYS A N 1
ATOM 2155 C CA . LYS A 1 255 ? -17.576 36.105 20.360 1.00 92.12 255 LYS A CA 1
ATOM 2156 C C . LYS A 1 255 ? -17.751 34.591 20.381 1.00 92.12 255 LYS A C 1
ATOM 2158 O O . LYS A 1 255 ? -17.656 33.979 21.443 1.00 92.12 255 LYS A O 1
ATOM 2163 N N . ASN A 1 256 ? -17.973 34.002 19.209 1.00 94.69 256 ASN A N 1
ATOM 2164 C CA . ASN A 1 256 ? -18.173 32.567 19.036 1.00 94.69 256 ASN A CA 1
ATOM 2165 C C . ASN A 1 256 ? -17.016 31.991 18.218 1.00 94.69 256 ASN A C 1
ATOM 2167 O O . ASN A 1 256 ? -16.767 32.433 17.094 1.00 94.69 256 ASN A O 1
ATOM 2171 N N . LEU A 1 257 ? -16.296 31.024 18.781 1.00 95.69 257 LEU A N 1
ATOM 2172 C CA . LEU A 1 257 ? -15.132 30.409 18.147 1.00 95.69 257 LEU A CA 1
ATOM 2173 C C . LEU A 1 257 ? -15.323 28.902 18.033 1.00 95.69 257 LEU A C 1
ATOM 2175 O O . LEU A 1 257 ? -15.669 28.246 19.012 1.00 95.69 257 LEU A O 1
ATOM 2179 N N . MET A 1 258 ? -15.032 28.365 16.852 1.00 95.88 258 MET A N 1
ATOM 2180 C CA . MET A 1 258 ? -14.840 26.937 16.631 1.00 95.88 258 MET A CA 1
ATOM 2181 C C . MET A 1 258 ? -13.346 26.659 16.483 1.00 95.88 258 MET A C 1
ATOM 2183 O O . MET A 1 258 ? -12.678 27.257 15.639 1.00 95.88 258 MET A O 1
ATOM 2187 N N . ILE A 1 259 ? -12.828 25.768 17.316 1.00 95.50 259 ILE A N 1
ATOM 2188 C CA . ILE A 1 259 ? -11.410 25.439 17.413 1.00 95.50 259 ILE A CA 1
ATOM 2189 C C . ILE A 1 259 ? -11.249 23.959 17.078 1.00 95.50 259 ILE A C 1
ATOM 2191 O O . ILE A 1 259 ? -11.877 23.108 17.704 1.00 95.50 259 ILE A O 1
ATOM 2195 N N . ASP A 1 260 ? -10.415 23.671 16.088 1.00 93.00 260 ASP A N 1
ATOM 2196 C CA . ASP A 1 260 ? -10.014 22.319 15.713 1.00 93.00 260 ASP A CA 1
ATOM 2197 C C . ASP A 1 260 ? -8.682 21.983 16.390 1.00 93.00 260 ASP A C 1
ATOM 2199 O O . ASP A 1 260 ? -7.695 22.713 16.238 1.00 93.00 260 ASP A O 1
ATOM 2203 N N . ILE A 1 261 ? -8.672 20.897 17.157 1.00 94.00 261 ILE A N 1
ATOM 2204 C CA . ILE A 1 261 ? -7.571 20.480 18.020 1.00 94.00 261 ILE A CA 1
ATOM 2205 C C . ILE A 1 261 ? -7.197 19.032 17.687 1.00 94.00 261 ILE A C 1
ATOM 2207 O O . ILE A 1 261 ? -8.031 18.136 17.787 1.00 94.00 261 ILE A O 1
ATOM 2211 N N . SER A 1 262 ? -5.931 18.781 17.354 1.00 88.12 262 SER A N 1
ATOM 2212 C CA . SER A 1 262 ? -5.363 17.429 17.297 1.00 88.12 262 SER A CA 1
ATOM 2213 C C . SER A 1 262 ? -4.915 16.983 18.687 1.00 88.12 262 SER A C 1
ATOM 2215 O O . SER A 1 262 ? -4.241 17.734 19.387 1.00 88.12 262 SER A O 1
ATOM 2217 N N . ILE A 1 263 ? -5.229 15.751 19.070 1.00 89.25 263 ILE A N 1
ATOM 2218 C CA . ILE A 1 263 ? -4.770 15.097 20.298 1.00 89.25 263 ILE A CA 1
ATOM 2219 C C . ILE A 1 263 ? -3.539 14.259 19.945 1.00 89.25 263 ILE A C 1
ATOM 2221 O O . ILE A 1 263 ? -3.592 13.407 19.063 1.00 89.25 263 ILE A O 1
ATOM 2225 N N . LEU A 1 264 ? -2.412 14.518 20.603 1.00 85.12 264 LEU A N 1
ATOM 2226 C CA . LEU A 1 264 ? -1.122 13.904 20.261 1.00 85.12 264 LEU A CA 1
ATOM 2227 C C . LEU A 1 264 ? -0.836 12.621 21.056 1.00 85.12 264 LEU A C 1
ATOM 2229 O O . LEU A 1 264 ? 0.073 11.873 20.706 1.00 85.12 264 LEU A O 1
ATOM 2233 N N . GLU A 1 265 ? -1.608 12.353 22.112 1.00 83.69 265 GLU A N 1
ATOM 2234 C CA . GLU A 1 265 ? -1.490 11.152 22.941 1.00 83.69 265 GLU A CA 1
ATOM 2235 C C . GLU A 1 265 ? -2.838 10.422 23.055 1.00 83.69 265 GLU A C 1
ATOM 2237 O O . GLU A 1 265 ? -3.788 10.968 23.609 1.00 83.69 265 GLU A O 1
ATOM 2242 N N . ASP A 1 266 ? -2.892 9.148 22.648 1.00 71.00 266 ASP A N 1
ATOM 2243 C CA . ASP A 1 266 ? -4.115 8.314 22.637 1.00 71.00 266 ASP A CA 1
ATOM 2244 C C . ASP A 1 266 ? -4.825 8.183 24.006 1.00 71.00 266 ASP A C 1
ATOM 2246 O O . ASP A 1 266 ? -5.979 7.768 24.081 1.00 71.00 266 ASP A O 1
ATOM 2250 N N . LYS A 1 267 ? -4.133 8.481 25.115 1.00 78.06 267 LYS A N 1
ATOM 2251 C CA . LYS A 1 267 ? -4.676 8.404 26.485 1.00 78.06 267 LYS A CA 1
ATOM 2252 C C . LYS A 1 267 ? -5.040 9.762 27.086 1.00 78.06 267 LYS A C 1
ATOM 2254 O O . LYS A 1 267 ? -5.399 9.810 28.260 1.00 78.06 267 LYS A O 1
ATOM 2259 N N . PHE A 1 268 ? -4.880 10.854 26.345 1.00 83.38 268 PHE A N 1
ATOM 2260 C CA . PHE A 1 268 ? -5.164 12.183 26.866 1.00 83.38 268 PHE A CA 1
ATOM 2261 C C . PHE A 1 268 ? -6.674 12.432 26.905 1.00 83.38 268 PHE A C 1
ATOM 2263 O O . PHE A 1 268 ? -7.335 12.467 25.867 1.00 83.38 268 PHE A O 1
ATOM 2270 N N . ASP A 1 269 ? -7.216 12.609 28.109 1.00 87.56 269 ASP A N 1
ATOM 2271 C CA . ASP A 1 269 ? -8.614 12.987 28.292 1.00 87.56 269 ASP A CA 1
ATOM 2272 C C . ASP A 1 269 ? -8.769 14.499 28.109 1.00 87.56 269 ASP A C 1
ATOM 2274 O O . ASP A 1 269 ? -8.640 15.292 29.042 1.00 87.56 269 ASP A O 1
ATOM 2278 N N . ILE A 1 270 ? -8.996 14.903 26.859 1.00 92.38 270 ILE A N 1
ATOM 2279 C CA . ILE A 1 270 ? -9.169 16.313 26.509 1.00 92.38 270 ILE A CA 1
ATOM 2280 C C . ILE A 1 270 ? -10.408 16.932 27.169 1.00 92.38 270 ILE A C 1
ATOM 2282 O O . ILE A 1 270 ? -10.412 18.132 27.417 1.00 92.38 270 ILE A O 1
ATOM 2286 N N . ILE A 1 271 ? -11.450 16.144 27.459 1.00 91.38 271 ILE A N 1
ATOM 2287 C CA . ILE A 1 271 ? -12.681 16.668 28.062 1.00 91.38 271 ILE A CA 1
ATOM 2288 C C . ILE A 1 271 ? -12.391 17.047 29.513 1.00 91.38 271 ILE A C 1
ATOM 2290 O O . ILE A 1 271 ? -12.616 18.193 29.890 1.00 91.38 271 ILE A O 1
ATOM 2294 N N . ASP A 1 272 ? -11.803 16.126 30.282 1.00 92.31 272 ASP A N 1
ATOM 2295 C CA . ASP A 1 272 ? -11.421 16.379 31.676 1.00 92.31 272 ASP A CA 1
ATOM 2296 C C . ASP A 1 272 ? -10.429 17.546 31.798 1.00 92.31 272 ASP A C 1
ATOM 2298 O O . ASP A 1 272 ? -10.576 18.410 32.664 1.00 92.31 272 ASP A O 1
ATOM 2302 N N . TYR A 1 273 ? -9.453 17.632 30.889 1.00 95.50 273 TYR A N 1
ATOM 2303 C CA . TYR A 1 273 ? -8.527 18.761 30.871 1.00 95.50 273 TYR A CA 1
ATOM 2304 C C . TYR A 1 273 ? -9.241 20.099 30.639 1.00 95.50 273 TYR A C 1
ATOM 2306 O O . TYR A 1 273 ? -9.010 21.049 31.385 1.00 95.50 273 TYR A O 1
ATOM 2314 N N . LEU A 1 274 ? -10.093 20.194 29.610 1.00 94.88 274 LEU A N 1
ATOM 2315 C CA . LEU A 1 274 ? -10.772 21.447 29.273 1.00 94.88 274 LEU A CA 1
ATOM 2316 C C . LEU A 1 274 ? -11.792 21.857 30.344 1.00 94.88 274 LEU A C 1
ATOM 2318 O O . LEU A 1 274 ? -11.943 23.052 30.594 1.00 94.88 274 LEU A O 1
ATOM 2322 N N . ASP A 1 275 ? -12.443 20.899 31.005 1.00 91.50 275 ASP A N 1
ATOM 2323 C CA . ASP A 1 275 ? -13.394 21.171 32.088 1.00 91.50 275 ASP A CA 1
ATOM 2324 C C . ASP A 1 275 ? -12.715 21.695 33.360 1.00 91.50 275 ASP A C 1
ATOM 2326 O O . ASP A 1 275 ? -13.275 22.535 34.071 1.00 91.50 275 ASP A O 1
ATOM 2330 N N . ASN A 1 276 ? -11.495 21.231 33.636 1.00 92.56 276 ASN A N 1
ATOM 2331 C CA . ASN A 1 276 ? -10.727 21.623 34.817 1.00 92.56 276 ASN A CA 1
ATOM 2332 C C . ASN A 1 276 ? -9.729 22.762 34.557 1.00 92.56 276 ASN A C 1
ATOM 2334 O O . ASN A 1 276 ? -9.068 23.218 35.491 1.00 92.56 276 ASN A O 1
ATOM 2338 N N . LEU A 1 277 ? -9.600 23.231 33.312 1.00 95.31 277 LEU A N 1
ATOM 2339 C CA . LEU A 1 277 ? -8.696 24.323 32.972 1.00 95.31 277 LEU A CA 1
ATOM 2340 C C . LEU A 1 277 ? -9.174 25.632 33.617 1.00 95.31 277 LEU A C 1
ATOM 2342 O O . LEU A 1 277 ? -10.272 26.114 33.338 1.00 95.31 277 LEU A O 1
ATOM 2346 N N . GLU A 1 278 ? -8.323 26.238 34.443 1.00 95.94 278 GLU A N 1
ATOM 2347 C CA . GLU A 1 278 ? -8.617 27.470 35.176 1.00 95.94 278 GLU A CA 1
ATOM 2348 C C . GLU A 1 278 ? -7.490 28.493 34.990 1.00 95.94 278 GLU A C 1
ATOM 2350 O O . GLU A 1 278 ? -6.309 28.161 35.097 1.00 95.94 278 GLU A O 1
ATOM 2355 N N . VAL A 1 279 ? -7.854 29.746 34.703 1.00 94.75 279 VAL A N 1
ATOM 2356 C CA . VAL A 1 279 ? -6.916 30.869 34.557 1.00 94.75 279 VAL A CA 1
ATOM 2357 C C . VAL A 1 279 ? -7.472 32.069 35.317 1.00 94.75 279 VAL A C 1
ATOM 2359 O O . VAL A 1 279 ? -8.617 32.459 35.105 1.00 94.75 279 VAL A O 1
ATOM 2362 N N . ASP A 1 280 ? -6.671 32.662 36.205 1.00 93.50 280 ASP A N 1
ATOM 2363 C CA . ASP A 1 280 ? -7.057 33.807 37.048 1.00 93.50 280 ASP A CA 1
ATOM 2364 C C . ASP A 1 280 ? -8.357 33.595 37.859 1.00 93.50 280 ASP A C 1
ATOM 2366 O O . ASP A 1 280 ? -9.144 34.526 38.035 1.00 93.50 280 ASP A O 1
ATOM 2370 N N . GLY A 1 281 ? -8.618 32.372 38.335 1.00 91.62 281 GLY A N 1
ATOM 2371 C CA . GLY A 1 281 ? -9.846 32.049 39.076 1.00 91.62 281 GLY A CA 1
ATOM 2372 C C . GLY A 1 281 ? -11.087 31.834 38.199 1.00 91.62 281 GLY A C 1
ATOM 2373 O O . GLY A 1 281 ? -12.197 31.729 38.720 1.00 91.62 281 GLY A O 1
ATOM 2374 N N . ILE A 1 282 ? -10.927 31.815 36.872 1.00 92.69 282 ILE A N 1
ATOM 2375 C CA . ILE A 1 282 ? -12.008 31.635 35.900 1.00 92.69 282 ILE A CA 1
ATOM 2376 C C . ILE A 1 282 ? -11.862 30.264 35.242 1.00 92.69 282 ILE A C 1
ATOM 2378 O O . ILE A 1 282 ? -10.806 29.950 34.687 1.00 92.69 282 ILE A O 1
ATOM 2382 N N . LYS A 1 283 ? -12.933 29.464 35.255 1.00 95.50 283 LYS A N 1
ATOM 2383 C CA . LYS A 1 283 ? -12.955 28.138 34.632 1.00 95.50 283 LYS A CA 1
ATOM 2384 C C . LYS A 1 283 ? -13.245 28.226 33.142 1.00 95.50 283 LYS A C 1
ATOM 2386 O O . LYS A 1 283 ? -14.121 28.970 32.706 1.00 95.50 283 LYS A O 1
ATOM 2391 N N . PHE A 1 284 ? -12.541 27.424 32.351 1.00 96.00 284 PHE A N 1
ATOM 2392 C CA . PHE A 1 284 ? -12.745 27.379 30.910 1.00 96.00 284 PHE A CA 1
ATOM 2393 C C . PHE A 1 284 ? -14.090 26.753 30.534 1.00 96.00 284 PHE A C 1
ATOM 2395 O O . PHE A 1 284 ? -14.725 27.217 29.586 1.00 96.00 284 PHE A O 1
ATOM 2402 N N . ALA A 1 285 ? -14.554 25.772 31.320 1.00 93.75 285 ALA A N 1
ATOM 2403 C CA . ALA A 1 285 ? -15.851 25.111 31.168 1.00 93.75 285 ALA A CA 1
ATOM 2404 C C . ALA A 1 285 ? -17.013 26.102 30.974 1.00 93.75 285 ALA A C 1
ATOM 2406 O O . ALA A 1 285 ? -17.879 25.865 30.133 1.00 93.75 285 ALA A O 1
ATOM 2407 N N . ASP A 1 286 ? -16.974 27.252 31.661 1.00 94.19 286 ASP A N 1
ATOM 2408 C CA . ASP A 1 286 ? -17.995 28.311 31.609 1.00 94.19 286 ASP A CA 1
ATOM 2409 C C . ASP A 1 286 ? -18.119 28.998 30.241 1.00 94.19 286 ASP A C 1
ATOM 2411 O O . ASP A 1 286 ? -19.085 29.720 29.985 1.00 94.19 286 ASP A O 1
ATOM 2415 N N . TYR A 1 287 ? -17.161 28.776 29.339 1.00 96.06 287 TYR A N 1
ATOM 2416 C CA . TYR A 1 287 ? -17.189 29.270 27.964 1.00 96.06 287 TYR A CA 1
ATOM 2417 C C . TYR A 1 287 ? -17.505 28.175 26.944 1.00 96.06 287 TYR A C 1
ATOM 2419 O O . TYR A 1 287 ? -17.805 28.501 25.793 1.00 96.06 287 TYR A O 1
ATOM 2427 N N . ILE A 1 288 ? -17.469 26.900 27.339 1.00 96.00 288 ILE A N 1
ATOM 2428 C CA . ILE A 1 288 ? -17.687 25.757 26.451 1.00 96.00 288 ILE A CA 1
ATOM 2429 C C . ILE A 1 288 ? -19.171 25.641 26.126 1.00 96.00 288 ILE A C 1
ATOM 2431 O O . ILE A 1 288 ? -20.012 25.483 27.006 1.00 96.00 288 ILE A O 1
ATOM 2435 N N . VAL A 1 289 ? -19.488 25.703 24.835 1.00 94.81 289 VAL A N 1
ATOM 2436 C CA . VAL A 1 289 ? -20.825 25.409 24.310 1.00 94.81 289 VAL A CA 1
ATOM 2437 C C . VAL A 1 289 ? -20.917 23.927 23.970 1.00 94.81 289 VAL A C 1
ATOM 2439 O O . VAL A 1 289 ? -21.868 23.247 24.349 1.00 94.81 289 VAL A O 1
ATOM 2442 N N . GLN A 1 290 ? -19.917 23.404 23.259 1.00 95.44 290 GLN A N 1
ATOM 2443 C CA . GLN A 1 290 ? -19.906 22.014 22.824 1.00 95.44 290 GLN A CA 1
ATOM 2444 C C . GLN A 1 290 ? -18.482 21.523 22.578 1.00 95.44 290 GLN A C 1
ATOM 2446 O O . GLN A 1 290 ? -17.671 22.231 21.987 1.00 95.44 290 GLN A O 1
ATOM 2451 N N . ILE A 1 291 ? -18.207 20.277 22.947 1.00 94.25 291 ILE A N 1
ATOM 2452 C CA . ILE A 1 291 ? -17.011 19.544 22.531 1.00 94.25 291 ILE A CA 1
ATOM 2453 C C . ILE A 1 291 ? -17.467 18.341 21.712 1.00 94.25 291 ILE A C 1
ATOM 2455 O O . ILE A 1 291 ? -18.375 17.607 22.106 1.00 94.25 291 ILE A O 1
ATOM 2459 N N . THR A 1 292 ? -16.856 18.149 20.550 1.00 92.06 292 THR A N 1
ATOM 2460 C CA . THR A 1 292 ? -17.041 16.953 19.729 1.00 92.06 292 THR A CA 1
ATOM 2461 C C . THR A 1 292 ? -15.693 16.281 19.552 1.00 92.06 292 THR A C 1
ATOM 2463 O O . THR A 1 292 ? -14.860 16.767 18.787 1.00 92.06 292 THR A O 1
ATOM 2466 N N . VAL A 1 293 ? -15.487 15.164 20.248 1.00 87.81 293 VAL A N 1
ATOM 2467 C CA . VAL A 1 293 ? -14.256 14.372 20.136 1.00 87.81 293 VAL A CA 1
ATOM 2468 C C . VAL A 1 293 ? -14.472 13.227 19.152 1.00 87.81 293 VAL A C 1
ATOM 2470 O O . VAL A 1 293 ? -15.472 12.505 19.230 1.00 87.81 293 VAL A O 1
ATOM 2473 N N . LEU A 1 294 ? -13.534 13.085 18.220 1.00 81.19 294 LEU A N 1
ATOM 2474 C CA . LEU A 1 294 ? -13.485 12.043 17.207 1.00 81.19 294 LEU A CA 1
ATOM 2475 C C . LEU A 1 294 ? -12.040 11.557 17.066 1.00 81.19 294 LEU A C 1
ATOM 2477 O O . LEU A 1 294 ? -11.206 12.263 16.502 1.00 81.19 294 LEU A O 1
ATOM 2481 N N . ASP A 1 295 ? -11.752 10.354 17.554 1.00 78.88 295 ASP A N 1
ATOM 2482 C CA . ASP A 1 295 ? -10.400 9.785 17.576 1.00 78.88 295 ASP A CA 1
ATOM 2483 C C . ASP A 1 295 ? -9.400 10.769 18.225 1.00 78.88 295 ASP A C 1
ATOM 2485 O O . ASP A 1 295 ? -9.643 11.277 19.319 1.00 78.88 295 ASP A O 1
ATOM 2489 N N . ASN A 1 296 ? -8.319 11.095 17.514 1.00 82.62 296 ASN A N 1
ATOM 2490 C CA . ASN A 1 296 ? -7.296 12.054 17.924 1.00 82.62 296 ASN A CA 1
ATOM 2491 C C . ASN A 1 296 ? -7.613 13.487 17.460 1.00 82.62 296 ASN A C 1
ATOM 2493 O O . ASN A 1 296 ? -6.711 14.289 17.232 1.00 82.62 296 ASN A O 1
ATOM 2497 N N . SER A 1 297 ? -8.893 13.816 17.283 1.00 85.81 297 SER A N 1
ATOM 2498 C CA . SER A 1 297 ? -9.351 15.158 16.924 1.00 85.81 297 SER A CA 1
ATOM 2499 C C . SER A 1 297 ? -10.475 15.627 17.840 1.00 85.81 297 SER A C 1
ATOM 2501 O O . SER A 1 297 ? -11.320 14.850 18.290 1.00 85.81 297 SER A O 1
ATOM 2503 N N . CYS A 1 298 ? -10.494 16.921 18.117 1.00 92.56 298 CYS A N 1
ATOM 2504 C CA . CYS A 1 298 ? -11.471 17.570 18.966 1.00 92.56 298 CYS A CA 1
ATOM 2505 C C . CYS A 1 298 ? -11.911 18.877 18.314 1.00 92.56 298 CYS A C 1
ATOM 2507 O O . CYS A 1 298 ? -11.110 19.785 18.111 1.00 92.56 298 CYS A O 1
ATOM 2509 N N . ASN A 1 299 ? -13.209 18.985 18.034 1.00 95.56 299 ASN A N 1
ATOM 2510 C CA . ASN A 1 299 ? -13.836 20.247 17.671 1.00 95.56 299 ASN A CA 1
ATOM 2511 C C . ASN A 1 299 ? -14.457 20.864 18.920 1.00 95.56 299 ASN A C 1
ATOM 2513 O O . ASN A 1 299 ? -15.439 20.348 19.459 1.00 95.56 299 ASN A O 1
ATOM 2517 N N . LEU A 1 300 ? -13.876 21.968 19.362 1.00 96.25 300 LEU A N 1
ATOM 2518 C CA . LEU A 1 300 ? -14.298 22.729 20.522 1.00 96.25 300 LEU A CA 1
ATOM 2519 C C . LEU A 1 300 ? -15.054 23.978 20.063 1.00 96.25 300 LEU A C 1
ATOM 2521 O O . LEU A 1 300 ? -14.536 24.780 19.288 1.00 96.25 300 LEU A O 1
ATOM 2525 N N . PHE A 1 301 ? -16.270 24.160 20.562 1.00 96.50 301 PHE A N 1
ATOM 2526 C CA . PHE A 1 301 ? -17.082 25.341 20.323 1.00 96.50 301 PHE A CA 1
ATOM 2527 C C . PHE A 1 301 ? -17.250 26.134 21.616 1.00 96.50 301 PHE A C 1
ATOM 2529 O O . PHE A 1 301 ? -17.766 25.607 22.604 1.00 96.50 301 PHE A O 1
ATOM 2536 N N . ILE A 1 302 ? -16.821 27.398 21.603 1.00 96.62 302 ILE A N 1
ATOM 2537 C CA . ILE A 1 302 ? -16.849 28.293 22.767 1.00 96.62 302 ILE A CA 1
ATOM 2538 C C . ILE A 1 302 ? -17.542 29.620 22.451 1.00 96.62 302 ILE A C 1
ATOM 2540 O O . ILE A 1 302 ? -17.487 30.111 21.320 1.00 96.62 302 ILE A O 1
ATOM 2544 N N . SER A 1 303 ? -18.165 30.213 23.470 1.00 96.38 303 SER A N 1
ATOM 2545 C CA . SER A 1 303 ? -18.849 31.509 23.405 1.00 96.38 303 SER A CA 1
ATOM 2546 C C . SER A 1 303 ? -18.485 32.368 24.615 1.00 96.38 303 SER A C 1
ATOM 2548 O O . SER A 1 303 ? -18.506 31.889 25.746 1.00 96.38 303 SER A O 1
ATOM 2550 N N . GLY A 1 304 ? -18.117 33.635 24.414 1.00 95.38 304 GLY A N 1
ATOM 2551 C CA . GLY A 1 304 ? -17.622 34.475 25.509 1.00 95.38 304 GLY A CA 1
ATOM 2552 C C . GLY A 1 304 ? -17.122 35.849 25.077 1.00 95.38 304 GLY A C 1
ATOM 2553 O O . GLY A 1 304 ? -17.087 36.182 23.891 1.00 95.38 304 GLY A O 1
ATOM 2554 N N . ARG A 1 305 ? -16.720 36.675 26.049 1.00 94.25 305 ARG A N 1
ATOM 2555 C CA . ARG A 1 305 ? -16.015 37.930 25.749 1.00 94.25 305 ARG A CA 1
ATOM 2556 C C . ARG A 1 305 ? -14.598 37.612 25.265 1.00 94.25 305 ARG A C 1
ATOM 2558 O O . ARG A 1 305 ? -13.972 36.665 25.738 1.00 94.25 305 ARG A O 1
ATOM 2565 N N . ASN A 1 306 ? -14.105 38.393 24.305 1.00 92.56 306 ASN A N 1
ATOM 2566 C CA . ASN A 1 306 ? -12.831 38.121 23.636 1.00 92.56 306 ASN A CA 1
ATOM 2567 C C . ASN A 1 306 ? -11.634 38.123 24.601 1.00 92.56 306 ASN A C 1
ATOM 2569 O O . ASN A 1 306 ? -10.775 37.252 24.520 1.00 92.56 306 ASN A O 1
ATOM 2573 N N . ASP A 1 307 ? -11.597 39.093 25.509 1.00 91.94 307 ASP A N 1
ATOM 2574 C CA . ASP A 1 307 ? -10.584 39.225 26.554 1.00 91.94 307 ASP A CA 1
ATOM 2575 C C . ASP A 1 307 ? -10.566 38.001 27.477 1.00 91.94 307 ASP A C 1
ATOM 2577 O O . ASP A 1 307 ? -9.503 37.432 27.706 1.00 91.94 307 ASP A O 1
ATOM 2581 N N . ALA A 1 308 ? -11.733 37.533 27.919 1.00 91.56 308 ALA A N 1
ATOM 2582 C CA . ALA A 1 308 ? -11.844 36.366 28.787 1.00 91.56 308 ALA A CA 1
ATOM 2583 C C . ALA A 1 308 ? -11.399 35.066 28.094 1.00 91.56 308 ALA A C 1
ATOM 2585 O O . ALA A 1 308 ? -10.581 34.330 28.637 1.00 91.56 308 ALA A O 1
ATOM 2586 N N . ILE A 1 309 ? -11.874 34.812 26.869 1.00 93.19 309 ILE A N 1
ATOM 2587 C CA . ILE A 1 309 ? -11.527 33.601 26.108 1.00 93.19 309 ILE A CA 1
ATOM 2588 C C . ILE A 1 309 ? -10.034 33.563 25.741 1.00 93.19 309 ILE A C 1
ATOM 2590 O O . ILE A 1 309 ? -9.411 32.503 25.791 1.00 93.19 309 ILE A O 1
ATOM 2594 N N . SER A 1 310 ? -9.444 34.706 25.369 1.00 93.44 310 SER A N 1
ATOM 2595 C CA . SER A 1 310 ? -8.053 34.765 24.895 1.00 93.44 310 SER A CA 1
ATOM 2596 C C . SER A 1 310 ? -7.029 34.237 25.909 1.00 93.44 310 SER A C 1
ATOM 2598 O O . SER A 1 310 ? -6.009 33.677 25.507 1.00 93.44 310 SER A O 1
ATOM 2600 N N . LYS A 1 311 ? -7.332 34.336 27.210 1.00 94.50 311 LYS A N 1
ATOM 2601 C CA . LYS A 1 311 ? -6.462 33.884 28.305 1.00 94.50 311 LYS A CA 1
ATOM 2602 C C . LYS A 1 311 ? -6.192 32.378 28.289 1.00 94.50 311 LYS A C 1
ATOM 2604 O O . LYS A 1 311 ? -5.143 31.946 28.751 1.00 94.50 311 LYS A O 1
ATOM 2609 N N . PHE A 1 312 ? -7.108 31.587 27.732 1.00 95.38 312 PHE A N 1
ATOM 2610 C CA . PHE A 1 312 ? -7.021 30.126 27.739 1.00 95.38 312 PHE A CA 1
ATOM 2611 C C . PHE A 1 312 ? -6.212 29.545 26.572 1.00 95.38 312 PHE A C 1
ATOM 2613 O O . PHE A 1 312 ? -5.835 28.377 26.617 1.00 95.38 312 PHE A O 1
ATOM 2620 N N . PHE A 1 313 ? -5.885 30.338 25.543 1.00 93.25 313 PHE A N 1
ATOM 2621 C CA . PHE A 1 313 ? -5.134 29.832 24.388 1.00 93.25 313 PHE A CA 1
ATOM 2622 C C . PHE A 1 313 ? -3.697 29.449 24.736 1.00 93.25 313 PHE A C 1
ATOM 2624 O O . PHE A 1 313 ? -3.242 28.401 24.290 1.00 93.25 313 PHE A O 1
ATOM 2631 N N . ASN A 1 314 ? -2.996 30.255 25.539 1.00 93.56 314 ASN A N 1
ATOM 2632 C CA . ASN A 1 314 ? -1.609 29.955 25.909 1.00 93.56 314 ASN A CA 1
ATOM 2633 C C . ASN A 1 314 ? -1.496 28.616 26.660 1.00 93.56 314 ASN A C 1
ATOM 2635 O O . ASN A 1 314 ? -0.750 27.763 26.185 1.00 93.56 314 ASN A O 1
ATOM 2639 N N . PRO A 1 315 ? -2.288 28.347 27.721 1.00 93.75 315 PRO A N 1
ATOM 2640 C CA . PRO A 1 315 ? -2.287 27.036 28.372 1.00 93.75 315 PRO A CA 1
ATOM 2641 C C . PRO A 1 315 ? -2.560 25.861 27.424 1.00 93.75 315 PRO A C 1
ATOM 2643 O O . PRO A 1 315 ? -1.895 24.833 27.521 1.00 93.75 315 PRO A O 1
ATOM 2646 N N . ILE A 1 316 ? -3.504 26.012 26.484 1.00 92.38 316 ILE A N 1
ATOM 2647 C CA . ILE A 1 316 ? -3.842 24.959 25.511 1.00 92.38 316 ILE A CA 1
ATOM 2648 C C . ILE A 1 316 ? -2.674 24.705 24.547 1.00 92.38 316 ILE A C 1
ATOM 2650 O O . ILE A 1 316 ? -2.358 23.553 24.254 1.00 92.38 316 ILE A O 1
ATOM 2654 N N . ILE A 1 317 ? -2.023 25.769 24.067 1.00 90.94 317 ILE A N 1
ATOM 2655 C CA . ILE A 1 317 ? -0.868 25.692 23.160 1.00 90.94 317 ILE A CA 1
ATOM 2656 C C . ILE A 1 317 ? 0.343 25.069 23.870 1.00 90.94 317 ILE A C 1
ATOM 2658 O O . ILE A 1 317 ? 1.052 24.255 23.281 1.00 90.94 317 ILE A O 1
ATOM 2662 N N . GLU A 1 318 ? 0.573 25.421 25.134 1.00 91.94 318 GLU A N 1
ATOM 2663 C CA . GLU A 1 318 ? 1.743 24.987 25.906 1.00 91.94 318 GLU A CA 1
ATOM 2664 C C . GLU A 1 318 ? 1.608 23.574 26.492 1.00 91.94 318 GLU A C 1
ATOM 2666 O O . GLU A 1 318 ? 2.612 22.973 26.874 1.00 91.94 318 GLU A O 1
ATOM 2671 N N . HIS A 1 319 ? 0.402 22.994 26.524 1.00 91.12 319 HIS A N 1
ATOM 2672 C CA . HIS A 1 319 ? 0.155 21.687 27.144 1.00 91.12 319 HIS A CA 1
ATOM 2673 C C . HIS A 1 319 ? 0.942 20.523 26.501 1.00 91.12 319 HIS A C 1
ATOM 2675 O O . HIS A 1 319 ? 1.107 19.465 27.108 1.00 91.12 319 HIS A O 1
ATOM 2681 N N . GLY A 1 320 ? 1.401 20.667 25.253 1.00 88.50 320 GLY A N 1
ATOM 2682 C CA . GLY A 1 320 ? 2.279 19.707 24.566 1.00 88.50 320 GLY A CA 1
ATOM 2683 C C . GLY A 1 320 ? 1.630 18.379 24.140 1.00 88.50 320 GLY A C 1
ATOM 2684 O O . GLY A 1 320 ? 2.180 17.685 23.290 1.00 88.50 320 GLY A O 1
ATOM 2685 N N . LYS A 1 321 ? 0.450 18.033 24.672 1.00 91.38 321 LYS A N 1
ATOM 2686 C CA . LYS A 1 321 ? -0.330 16.827 24.303 1.00 91.38 321 LYS A CA 1
ATOM 2687 C C . LYS A 1 321 ? -1.425 17.074 23.270 1.00 91.38 321 LYS A C 1
ATOM 2689 O O . LYS A 1 321 ? -2.163 16.158 22.913 1.00 91.38 321 LYS A O 1
ATOM 2694 N N . MET A 1 322 ? -1.555 18.309 22.814 1.00 92.50 322 MET A N 1
ATOM 2695 C CA . MET A 1 322 ? -2.529 18.702 21.811 1.00 92.50 322 MET A CA 1
ATOM 2696 C C . MET A 1 322 ? -1.965 19.810 20.930 1.00 92.50 322 MET A C 1
ATOM 2698 O O . MET A 1 322 ? -1.008 20.484 21.305 1.00 92.50 322 MET A O 1
ATOM 2702 N N . LEU A 1 323 ? -2.559 19.987 19.756 1.00 91.00 323 LEU A N 1
ATOM 2703 C CA . LEU A 1 323 ? -2.170 20.998 18.785 1.00 91.00 323 LEU A CA 1
ATOM 2704 C C . LEU A 1 323 ? -3.421 21.675 18.236 1.00 91.00 323 LEU A C 1
ATOM 2706 O O . LEU A 1 323 ? -4.281 21.009 17.667 1.00 91.00 323 LEU A O 1
ATOM 2710 N N . ILE A 1 324 ? -3.512 22.999 18.364 1.00 93.50 324 ILE A N 1
ATOM 2711 C CA . ILE A 1 324 ? -4.564 23.766 17.692 1.00 93.50 324 ILE A CA 1
ATOM 2712 C C . ILE A 1 324 ? -4.233 23.814 16.199 1.00 93.50 324 ILE A C 1
ATOM 2714 O O . ILE A 1 324 ? -3.262 24.448 15.789 1.00 93.50 324 ILE A O 1
ATOM 2718 N N . ASN A 1 325 ? -5.055 23.160 15.383 1.00 87.75 325 ASN A N 1
ATOM 2719 C CA . ASN A 1 325 ? -4.898 23.147 13.931 1.00 87.75 325 ASN A CA 1
ATOM 2720 C C . ASN A 1 325 ? -5.455 24.430 13.314 1.00 87.75 325 ASN A C 1
ATOM 2722 O O . ASN A 1 325 ? -4.889 24.991 12.374 1.00 87.75 325 ASN A O 1
ATOM 2726 N N . LYS A 1 326 ? -6.621 24.864 13.810 1.00 93.12 326 LYS A N 1
ATOM 2727 C CA . LYS A 1 326 ? -7.389 25.955 13.214 1.00 93.12 326 LYS A CA 1
ATOM 2728 C C . LYS A 1 326 ? -8.340 26.579 14.227 1.00 93.12 326 LYS A C 1
ATOM 2730 O O . LYS A 1 326 ? -9.011 25.872 14.967 1.00 93.12 326 LYS A O 1
ATOM 2735 N N . THR A 1 327 ? -8.480 27.899 14.159 1.00 94.81 327 THR A N 1
ATOM 2736 C CA . THR A 1 327 ? -9.513 28.655 14.877 1.00 94.81 327 THR A CA 1
ATOM 2737 C C . THR A 1 327 ? -10.363 29.406 13.864 1.00 94.81 327 THR A C 1
ATOM 2739 O O . THR A 1 327 ? -9.836 30.106 12.999 1.00 94.81 327 THR A O 1
ATOM 2742 N N . ILE A 1 328 ? -11.680 29.253 13.950 1.00 94.31 328 ILE A N 1
ATOM 2743 C CA . ILE A 1 328 ? -12.657 29.896 13.073 1.00 94.31 328 ILE A CA 1
ATOM 2744 C C . ILE A 1 328 ? -13.581 30.740 13.940 1.00 94.31 328 ILE A C 1
ATOM 2746 O O . ILE A 1 328 ? -14.235 30.226 14.844 1.00 94.31 328 ILE A O 1
ATOM 2750 N N . GLU A 1 329 ? -13.653 32.034 13.652 1.00 94.31 329 GLU A N 1
ATOM 2751 C CA . GLU A 1 329 ? -14.668 32.901 14.241 1.00 94.31 329 GLU A CA 1
ATOM 2752 C C . GLU A 1 329 ? -15.982 32.729 13.482 1.00 94.31 329 GLU A C 1
ATOM 2754 O O . GLU A 1 329 ? -16.043 32.953 12.270 1.00 94.31 329 GLU A O 1
ATOM 2759 N N . ILE A 1 330 ? -17.029 32.320 14.195 1.00 91.38 330 ILE A N 1
ATOM 2760 C CA . ILE A 1 330 ? -18.370 32.211 13.630 1.00 91.38 330 ILE A CA 1
ATOM 2761 C C . ILE A 1 330 ? -19.007 33.593 13.716 1.00 91.38 330 ILE A C 1
ATOM 2763 O O . ILE A 1 330 ? -19.499 34.008 14.765 1.00 91.38 330 ILE A O 1
ATOM 2767 N N . LYS A 1 331 ? -18.963 34.314 12.597 1.00 85.06 331 LYS A N 1
ATOM 2768 C CA . LYS A 1 331 ? -19.763 35.520 12.392 1.00 85.06 331 LYS A CA 1
ATOM 2769 C C . LYS A 1 331 ? -21.113 35.081 11.847 1.00 85.06 331 LYS A C 1
ATOM 2771 O O . LYS A 1 331 ? -21.143 34.238 10.948 1.00 85.06 331 LYS A O 1
ATOM 2776 N N . ASP A 1 332 ? -22.203 35.627 12.385 1.00 72.38 332 ASP A N 1
ATOM 2777 C CA . ASP A 1 332 ? -23.530 35.412 11.806 1.00 72.38 332 ASP A CA 1
ATOM 2778 C C . ASP A 1 332 ? -23.441 35.730 10.302 1.00 72.38 332 ASP A C 1
ATOM 2780 O O . ASP A 1 332 ? -23.090 36.840 9.896 1.00 72.38 332 ASP A O 1
ATOM 2784 N N . SER A 1 333 ? -23.679 34.708 9.479 1.00 50.09 333 SER A N 1
ATOM 2785 C CA . SER A 1 333 ? -24.007 34.910 8.072 1.00 50.09 333 SER A CA 1
ATOM 2786 C C . SER A 1 333 ? -25.430 35.447 8.096 1.00 50.09 333 SER A C 1
ATOM 2788 O O . SER A 1 333 ? -26.324 34.735 8.552 1.00 50.09 333 SER A O 1
ATOM 2790 N N . ILE A 1 334 ? -25.608 36.715 7.730 1.00 39.72 334 ILE A N 1
ATOM 2791 C CA . ILE A 1 334 ? -26.941 37.276 7.476 1.00 39.72 334 ILE A CA 1
ATOM 2792 C C . ILE A 1 334 ? -27.617 36.454 6.380 1.00 39.72 334 ILE A C 1
ATOM 2794 O O . ILE A 1 334 ? -26.918 36.143 5.385 1.00 39.72 334 ILE A O 1
#

Secondary structure (DSSP, 8-state):
----HHHHHHHHHHHHHHHHHHHHHHHHHHHHHHHHHHHHTT------EETTEE----HHHHHHIIIIIHHHHHHHHHHHHHHHHHHHHHHHHHHHHHHH--GGG---------HHHHHH-S-HHHHHHHHHHHHHHHHHHHHHHHHHHHHHHHS---GGGSSS-HHHHHHHHHHHHHHHHSTTB--HHHHHH-GGG-PPTTPBPPPPHHHHHHHHHHHHHHHHHHHHHHHHHS--TT---EEEE-S----TTSEEEEEEEEESSTT--HHHHHHH-EETTEEGGGGEEEEEEETTEEEEEEEE-HHHHHTTHHHHHHTSSEEEEEEEE-----

Organism: NCBI:txid637886